Protein 2B0R (pdb70)

Solvent-accessible surface area: 15173 Å² total; per-residue (Å²): 138,144,17,121,62,123,50,78,96,50,67,57,96,118,103,47,28,12,44,0,30,4,7,64,94,39,110,102,65,40,60,8,66,100,23,50,95,173,19,106,0,18,1,44,14,0,12,79,6,119,2,32,6,86,66,63,0,42,20,4,65,0,58,31,0,11,16,1,60,3,51,4,46,0,1,78,50,27,0,74,0,29,56,0,29,58,1,84,0,55,2,88,8,74,1,53,36,0,29,1,35,98,0,58,88,0,23,0,34,1,13,103,119,4,15,92,3,51,0,54,6,14,56,10,32,71,2,27,0,8,8,44,34,187,127,188,64,70,88,92,109,35,76,4,26,78,58,12,16,1,86,42,64,103,115,94,43,57,33,61,26,136,64,78,135,136,17,127,58,93,45,81,88,82,64,77,90,66,99,76,36,23,39,0,13,3,12,68,94,46,108,112,58,21,63,7,67,115,16,54,103,160,15,110,1,16,0,67,5,0,12,71,3,114,0,34,4,81,82,68,1,42,21,2,61,0,45,31,0,10,13,0,69,2,68,1,42,1,1,90,49,28,0,73,0,27,54,0,36,53,1,71,0,68,4,95,16,68,2,56,37,0,21,0,41,84,0,41,106,0,28,0,42,1,13,92,77,5,29,66,2,54,0,59,6,19,38,5,17,107,4,26,0,8,15,102,155,146,105,42,76,3,29,70,74,10,28,1,90,20,30,120,108,137,25,73,26,78,22,138,64,81

Structure (mmCIF, N/CA/C/O backbone):
data_2B0R
#
_entry.id   2B0R
#
_cell.length_a   67.258
_cell.length_b   58.863
_cell.length_c   65.810
_cell.angle_alpha   90.00
_cell.angle_beta   115.47
_cell.angle_gamma   90.00
#
_symmetry.space_group_name_H-M   'P 1 21 1'
#
loop_
_entity.id
_entity.type
_entity.pdbx_description
1 polymer 'possible adenyl cyclase-associated protein'
2 non-polymer 'UNKNOWN ATOM OR ION'
#
loop_
_atom_site.group_PDB
_atom_site.id
_atom_site.type_symbol
_atom_site.label_atom_id
_atom_site.label_alt_id
_atom_site.label_comp_id
_atom_site.label_asym_id
_atom_site.label_entity_id
_atom_site.label_seq_id
_atom_site.pdbx_PDB_ins_code
_atom_site.Cartn_x
_atom_site.Cartn_y
_atom_site.Cartn_z
_atom_site.occupancy
_atom_site.B_iso_or_equiv
_atom_site.auth_seq_id
_atom_site.auth_comp_id
_atom_site.auth_asym_id
_atom_site.auth_atom_id
_atom_site.pdbx_PDB_model_num
ATOM 1 N N . ARG A 1 35 ? 2.725 60.180 58.074 1.00 64.14 35 ARG A N 1
ATOM 2 C CA . ARG A 1 35 ? 3.633 59.028 58.448 1.00 69.08 35 ARG A CA 1
ATOM 3 C C . ARG A 1 35 ? 3.580 57.857 57.451 1.00 69.80 35 ARG A C 1
ATOM 4 O O . ARG A 1 35 ? 2.511 57.320 57.175 1.00 69.51 35 ARG A O 1
ATOM 12 N N . GLN A 1 36 ? 4.750 57.453 56.953 1.00 71.44 36 GLN A N 1
ATOM 13 C CA . GLN A 1 36 ? 4.859 56.499 55.823 1.00 72.78 36 GLN A CA 1
ATOM 14 C C . GLN A 1 36 ? 5.133 55.048 56.258 1.00 72.39 36 GLN A C 1
ATOM 15 O O . GLN A 1 36 ? 6.111 54.752 56.956 1.00 70.95 36 GLN A O 1
ATOM 21 N N . VAL A 1 37 ? 4.262 54.146 55.828 1.00 71.06 37 VAL A N 1
ATOM 22 C CA . VAL A 1 37 ? 4.306 52.782 56.318 1.00 70.92 37 VAL A CA 1
ATOM 23 C C . VAL A 1 37 ? 5.495 52.036 55.731 1.00 72.12 37 VAL A C 1
ATOM 24 O O . VAL A 1 37 ? 5.755 52.116 54.518 1.00 71.60 37 VAL A O 1
ATOM 28 N N . VAL A 1 38 ? 6.229 51.345 56.605 1.00 72.84 38 VAL A N 1
ATOM 29 C CA . VAL A 1 38 ? 7.313 50.454 56.183 1.00 74.00 38 VAL A CA 1
ATOM 30 C C . VAL A 1 38 ? 6.685 49.153 55.640 1.00 73.84 38 VAL A C 1
ATOM 31 O O . VAL A 1 38 ? 6.243 48.291 56.429 1.00 74.26 38 VAL A O 1
ATOM 35 N N . THR A 1 39 ? 6.647 49.016 54.306 1.00 71.80 39 THR A N 1
ATOM 36 C CA . THR A 1 39 ? 6.069 47.822 53.644 1.00 71.86 39 THR A CA 1
ATOM 37 C C . THR A 1 39 ? 6.923 46.592 53.848 1.00 73.00 39 THR A C 1
ATOM 38 O O . THR A 1 39 ? 7.988 46.661 54.492 1.00 75.72 39 THR A O 1
ATOM 42 N N . ASN A 1 40 ? 6.480 45.466 53.294 1.00 72.75 40 ASN A N 1
ATOM 43 C CA . ASN A 1 40 ? 7.127 44.172 53.579 1.00 74.34 40 ASN A CA 1
ATOM 44 C C . ASN A 1 40 ? 7.217 43.182 52.411 1.00 74.02 40 ASN A C 1
ATOM 45 O O . ASN A 1 40 ? 7.745 42.068 52.573 1.00 74.33 40 ASN A O 1
ATOM 50 N N . GLY A 1 41 ? 6.702 43.575 51.247 1.00 71.79 41 GLY A N 1
ATOM 51 C CA . GLY A 1 41 ? 6.751 42.712 50.075 1.00 70.77 41 GLY A CA 1
ATOM 52 C C . GLY A 1 41 ? 5.777 43.154 49.007 1.00 71.66 41 GLY A C 1
ATOM 53 O O . GLY A 1 41 ? 5.394 44.345 48.949 1.00 70.07 41 GLY A O 1
ATOM 54 N N . SER A 1 42 ? 5.385 42.205 48.148 1.00 72.59 42 SER A N 1
ATOM 55 C CA . SER A 1 42 ? 4.387 42.486 47.117 1.00 74.30 42 SER A CA 1
ATOM 56 C C . SER A 1 42 ? 3.015 42.726 47.771 1.00 74.22 42 SER A C 1
ATOM 57 O O . SER A 1 42 ? 2.653 42.038 48.757 1.00 71.62 42 SER A O 1
ATOM 59 N N . PRO A 1 43 ? 2.289 43.758 47.283 1.00 73.62 43 PRO A N 1
ATOM 60 C CA . PRO A 1 43 ? 0.830 43.768 47.359 1.00 73.07 43 PRO A CA 1
ATOM 61 C C . PRO A 1 43 ? 0.298 42.340 47.264 1.00 73.03 43 PRO A C 1
ATOM 62 O O . PRO A 1 43 ? 0.506 41.663 46.246 1.00 75.37 43 PRO A O 1
ATOM 66 N N . LYS A 1 44 ? -0.361 41.902 48.342 1.00 73.11 44 LYS A N 1
ATOM 67 C CA . LYS A 1 44 ? -0.693 40.497 48.602 1.00 69.35 44 LYS A CA 1
ATOM 68 C C . LYS A 1 44 ? -2.148 40.393 49.030 1.00 67.63 44 LYS A C 1
ATOM 69 O O . LYS A 1 44 ? -2.611 41.182 49.862 1.00 67.64 44 LYS A O 1
ATOM 73 N N . VAL A 1 45 ? -2.867 39.446 48.431 1.00 63.92 45 VAL A N 1
ATOM 74 C CA . VAL A 1 45 ? -4.143 38.972 48.933 1.00 60.69 45 VAL A CA 1
ATOM 75 C C . VAL A 1 45 ? -4.097 37.470 48.788 1.00 62.81 45 VAL A C 1
ATOM 76 O O . VAL A 1 45 ? -4.297 36.952 47.679 1.00 65.27 45 VAL A O 1
ATOM 80 N N . GLU A 1 46 ? -3.811 36.762 49.879 1.00 64.63 46 GLU A N 1
ATOM 81 C CA . GLU A 1 46 ? -3.736 35.289 49.829 1.00 67.62 46 GLU A CA 1
ATOM 82 C C . GLU A 1 46 ? -4.200 34.588 51.109 1.00 69.02 46 GLU A C 1
ATOM 83 O O . GLU A 1 46 ? -4.281 35.212 52.184 1.00 69.99 46 GLU A O 1
ATOM 86 N N . LEU A 1 47 ? -4.516 33.294 50.970 1.00 70.19 47 LEU A N 1
ATOM 87 C CA . LEU A 1 47 ? -5.121 32.478 52.044 1.00 71.03 47 LEU A CA 1
ATOM 88 C C . LEU A 1 47 ? -4.107 31.525 52.700 1.00 73.19 47 LEU A C 1
ATOM 89 O O . LEU A 1 47 ? -3.656 30.560 52.074 1.00 74.26 47 LEU A O 1
ATOM 94 N N . GLN A 1 48 ? -3.762 31.812 53.958 1.00 73.73 48 GLN A N 1
ATOM 95 C CA . GLN A 1 48 ? -2.816 31.014 54.730 1.00 75.12 48 GLN A CA 1
ATOM 96 C C . GLN A 1 48 ? -3.580 30.262 55.834 1.00 75.08 48 GLN A C 1
ATOM 97 O O . GLN A 1 48 ? -3.996 30.872 56.843 1.00 75.14 48 GLN A O 1
ATOM 103 N N . LYS A 1 49 ? -3.742 28.941 55.648 1.00 72.51 49 LYS A N 1
ATOM 104 C CA . LYS A 1 49 ? -4.530 28.089 56.555 1.00 69.89 49 LYS A CA 1
ATOM 105 C C . LYS A 1 49 ? -5.978 28.599 56.540 1.00 67.70 49 LYS A C 1
ATOM 106 O O . LYS A 1 49 ? -6.668 28.469 55.523 1.00 65.77 49 LYS A O 1
ATOM 108 N N . ASP A 1 50 ? -6.423 29.198 57.640 1.00 66.50 50 ASP A N 1
ATOM 109 C CA . ASP A 1 50 ? -7.798 29.706 57.724 1.00 66.43 50 ASP A CA 1
ATOM 110 C C . ASP A 1 50 ? -7.854 31.245 57.739 1.00 65.50 50 ASP A C 1
ATOM 111 O O . ASP A 1 50 ? -8.922 31.812 57.929 1.00 64.42 50 ASP A O 1
ATOM 113 N N . THR A 1 51 ? -6.699 31.897 57.520 1.00 63.04 51 THR A N 1
ATOM 114 C CA . THR A 1 51 ? -6.557 33.369 57.518 1.00 59.76 51 THR A CA 1
ATOM 115 C C . THR A 1 51 ? -6.279 33.966 56.108 1.00 58.67 51 THR A C 1
ATOM 116 O O . THR A 1 51 ? -5.473 33.432 55.331 1.00 59.06 51 THR A O 1
ATOM 120 N N . TYR A 1 52 ? -6.970 35.060 55.785 1.00 57.04 52 TYR A N 1
ATOM 121 C CA . TYR A 1 52 ? -6.687 35.847 54.585 1.00 57.21 52 TYR A CA 1
ATOM 122 C C . TYR A 1 52 ? -5.728 36.965 54.914 1.00 58.89 52 TYR A C 1
ATOM 123 O O . TYR A 1 52 ? -6.078 37.848 55.705 1.00 57.28 52 TYR A O 1
ATOM 132 N N . LEU A 1 53 ? -4.526 36.943 54.319 1.00 59.78 53 LEU A N 1
ATOM 133 C CA . LEU A 1 53 ? -3.570 38.018 54.558 1.00 58.09 53 LEU A CA 1
ATOM 134 C C . LEU A 1 53 ? -3.749 38.991 53.428 1.00 58.05 53 LEU A C 1
ATOM 135 O O . LEU A 1 53 ? -3.697 38.608 52.257 1.00 59.63 53 LEU A O 1
ATOM 140 N N . VAL A 1 54 ? -3.983 40.251 53.793 1.00 57.45 54 VAL A N 1
ATOM 141 C CA . VAL A 1 54 ? -4.195 41.359 52.868 1.00 55.70 54 VAL A CA 1
ATOM 142 C C . VAL A 1 54 ? -3.108 42.394 53.209 1.00 55.80 54 VAL A C 1
ATOM 143 O O . VAL A 1 54 ? -3.190 43.069 54.229 1.00 56.56 54 VAL A O 1
ATOM 147 N N . GLU A 1 55 ? -2.069 42.488 52.386 1.00 58.10 55 GLU A N 1
ATOM 148 C CA . GLU A 1 55 ? -0.850 43.204 52.815 1.00 60.92 55 GLU A CA 1
ATOM 149 C C . GLU A 1 55 ? -0.244 44.130 51.796 1.00 60.79 55 GLU A C 1
ATOM 150 O O . GLU A 1 55 ? -0.358 43.897 50.591 1.00 59.53 55 GLU A O 1
ATOM 156 N N . ASN A 1 56 ? 0.451 45.157 52.307 1.00 62.10 56 ASN A N 1
ATOM 157 C CA . ASN A 1 56 ? 1.336 46.027 51.505 1.00 60.30 56 ASN A CA 1
ATOM 158 C C . ASN A 1 56 ? 0.625 46.698 50.380 1.00 61.86 56 ASN A C 1
ATOM 159 O O . ASN A 1 56 ? 1.102 46.688 49.243 1.00 61.89 56 ASN A O 1
ATOM 164 N N . HIS A 1 57 ? -0.538 47.261 50.664 1.00 64.53 57 HIS A N 1
ATOM 165 C CA . HIS A 1 57 ? -1.251 47.995 49.621 1.00 66.34 57 HIS A CA 1
ATOM 166 C C . HIS A 1 57 ? -1.094 49.474 49.858 1.00 67.77 57 HIS A C 1
ATOM 167 O O . HIS A 1 57 ? -1.655 50.037 50.809 1.00 66.15 57 HIS A O 1
ATOM 174 N N . VAL A 1 58 ? -0.277 50.083 48.999 1.00 71.34 58 VAL A N 1
ATOM 175 C CA . VAL A 1 58 ? 0.129 51.481 49.132 1.00 72.27 58 VAL A CA 1
ATOM 176 C C . VAL A 1 58 ? -0.386 52.322 47.964 1.00 72.06 58 VAL A C 1
ATOM 177 O O . VAL A 1 58 ? -0.163 52.002 46.805 1.00 71.98 58 VAL A O 1
ATOM 181 N N . ASN A 1 59 ? -1.102 53.384 48.314 1.00 74.16 59 ASN A N 1
ATOM 182 C CA . ASN A 1 59 ? -1.698 54.328 47.366 1.00 77.51 59 ASN A CA 1
ATOM 183 C C . ASN A 1 59 ? -2.467 53.694 46.209 1.00 79.08 59 ASN A C 1
ATOM 184 O O . ASN A 1 59 ? -2.405 54.176 45.074 1.00 80.84 59 ASN A O 1
ATOM 189 N N . CYS A 1 60 ? -3.201 52.626 46.498 1.00 79.34 60 CYS A N 1
ATOM 190 C CA . CYS A 1 60 ? -4.013 51.977 45.478 1.00 81.01 60 CYS A CA 1
ATOM 191 C C . CYS A 1 60 ? -5.112 52.897 44.986 1.00 81.89 60 CYS A C 1
ATOM 192 O O . CYS A 1 60 ? -5.842 53.493 45.778 1.00 81.95 60 CYS A O 1
ATOM 195 N N . ALA A 1 61 ? -5.213 53.007 43.666 1.00 84.33 61 ALA A N 1
ATOM 196 C CA . ALA A 1 61 ? -6.274 53.780 43.016 1.00 85.82 61 ALA A CA 1
ATOM 197 C C . ALA A 1 61 ? -7.631 53.113 43.255 1.00 84.55 61 ALA A C 1
ATOM 198 O O . ALA A 1 61 ? -8.647 53.786 43.465 1.00 84.26 61 ALA A O 1
ATOM 200 N N . ASP A 1 62 ? -7.617 51.780 43.233 1.00 83.36 62 ASP A N 1
ATOM 201 C CA . ASP A 1 62 ? -8.824 50.967 43.365 1.00 80.50 62 ASP A CA 1
ATOM 202 C C . ASP A 1 62 ? -8.976 50.308 44.756 1.00 74.68 62 ASP A C 1
ATOM 203 O O . ASP A 1 62 ? -7.979 49.944 45.404 1.00 70.72 62 ASP A O 1
ATOM 208 N N . PRO A 1 63 ? -10.224 50.168 45.219 1.00 69.84 63 PRO A N 1
ATOM 209 C CA . PRO A 1 63 ? -10.487 49.365 46.402 1.00 66.92 63 PRO A CA 1
ATOM 210 C C . PRO A 1 63 ? -10.007 47.939 46.210 1.00 63.83 63 PRO A C 1
ATOM 211 O O . PRO A 1 63 ? -10.170 47.372 45.116 1.00 62.97 63 PRO A O 1
ATOM 215 N N . ILE A 1 64 ? -9.392 47.372 47.246 1.00 60.22 64 ILE A N 1
ATOM 216 C CA . ILE A 1 64 ? -9.123 45.935 47.256 1.00 58.21 64 ILE A CA 1
ATOM 217 C C . ILE A 1 64 ? -10.284 45.227 47.910 1.00 59.05 64 ILE A C 1
ATOM 218 O O . ILE A 1 64 ? -10.603 45.511 49.077 1.00 59.76 64 ILE A O 1
ATOM 223 N N . THR A 1 65 ? -10.909 44.315 47.162 1.00 56.23 65 THR A N 1
ATOM 224 C CA . THR A 1 65 ? -12.065 43.577 47.648 1.00 56.98 65 THR A CA 1
ATOM 225 C C . THR A 1 65 ? -11.764 42.110 47.881 1.00 58.32 65 THR A C 1
ATOM 226 O O . THR A 1 65 ? -11.257 41.415 47.009 1.00 58.05 65 THR A O 1
ATOM 230 N N . LEU A 1 66 ? -12.096 41.648 49.080 1.00 60.59 66 LEU A N 1
ATOM 231 C CA . LEU A 1 66 ? -12.112 40.237 49.368 1.00 60.12 66 LEU A CA 1
ATOM 232 C C . LEU A 1 66 ? -13.568 39.771 49.339 1.00 61.82 66 LEU A C 1
ATOM 233 O O . LEU A 1 66 ? -14.368 40.130 50.206 1.00 63.67 66 LEU A O 1
ATOM 238 N 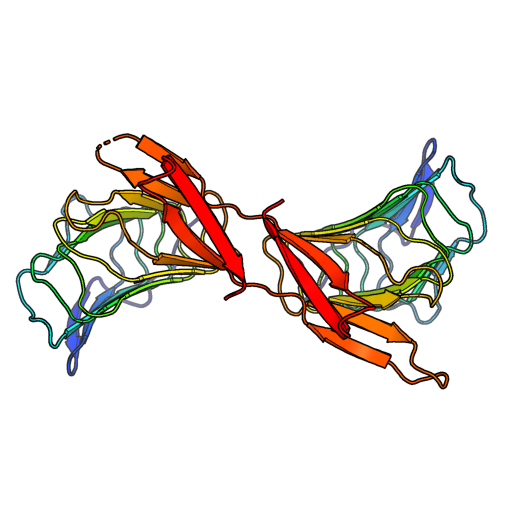N . SER A 1 67 ? -13.916 38.986 48.329 1.00 62.29 67 SER A N 1
ATOM 239 C CA . SER A 1 67 ? -15.311 38.623 48.116 1.00 63.05 67 SER A CA 1
ATOM 240 C C . SER A 1 67 ? -15.643 37.182 48.516 1.00 61.05 67 SER A C 1
ATOM 241 O O . SER A 1 67 ? -16.783 36.754 48.430 1.00 62.15 67 SER A O 1
ATOM 244 N N . GLU A 1 68 ? -14.644 36.455 48.968 1.00 60.96 68 GLU A N 1
ATOM 245 C CA . GLU A 1 68 ? -14.846 35.101 49.434 1.00 62.54 68 GLU A CA 1
ATOM 246 C C . GLU A 1 68 ? -14.587 35.019 50.946 1.00 63.02 68 GLU A C 1
ATOM 247 O O . GLU A 1 68 ? -14.091 35.972 51.558 1.00 63.81 68 GLU A O 1
ATOM 253 N N . GLY A 1 69 ? -14.931 33.885 51.543 1.00 62.99 69 GLY A N 1
ATOM 254 C CA . GLY A 1 69 ? -14.708 33.668 52.964 1.00 61.76 69 GLY A CA 1
ATOM 255 C C . GLY A 1 69 ? -15.994 33.347 53.694 1.00 63.43 69 GLY A C 1
ATOM 256 O O . GLY A 1 69 ? -17.103 33.592 53.196 1.00 63.86 69 GLY A O 1
ATOM 257 N N . SER A 1 70 ? -15.842 32.788 54.888 1.00 64.20 70 SER A N 1
ATOM 258 C CA . SER A 1 70 ? -16.978 32.414 55.737 1.00 62.55 70 SER A CA 1
ATOM 259 C C . SER A 1 70 ? -16.623 32.723 57.194 1.00 62.83 70 SER A C 1
ATOM 260 O O . SER A 1 70 ? -15.529 33.246 57.472 1.00 64.03 70 SER A O 1
ATOM 263 N N . ILE A 1 71 ? -17.519 32.363 58.117 1.00 60.28 71 ILE A N 1
ATOM 264 C CA . ILE A 1 71 ? -17.308 32.614 59.549 1.00 57.78 71 ILE A CA 1
ATOM 265 C C . ILE A 1 71 ? -16.145 31.829 60.169 1.00 59.37 71 ILE A C 1
ATOM 266 O O . ILE A 1 71 ? -15.720 32.117 61.297 1.00 59.76 71 ILE A O 1
ATOM 271 N N . LYS A 1 72 ? -15.622 30.856 59.425 1.00 60.68 72 LYS A N 1
ATOM 272 C CA . LYS A 1 72 ? -14.466 30.060 59.868 1.00 64.21 72 LYS A CA 1
ATOM 273 C C . LYS A 1 72 ? -13.150 30.797 59.664 1.00 62.70 72 LYS A C 1
ATOM 274 O O . LYS A 1 72 ? -12.117 30.377 60.178 1.00 64.65 72 LYS A O 1
ATOM 280 N N . ASN A 1 73 ? -13.190 31.882 58.899 1.00 60.60 73 ASN A N 1
ATOM 281 C CA . ASN A 1 73 ? -11.990 32.573 58.478 1.00 57.92 73 ASN A CA 1
ATOM 282 C C . ASN A 1 73 ? -11.677 33.827 59.266 1.00 56.22 73 ASN A C 1
ATOM 283 O O . ASN A 1 73 ? -12.568 34.482 59.827 1.00 56.82 73 ASN A O 1
ATOM 288 N N . LYS A 1 74 ? -10.398 34.159 59.273 1.00 53.61 74 LYS A N 1
ATOM 289 C CA . LYS A 1 74 ? -9.896 35.391 59.828 1.00 55.02 74 LYS A CA 1
ATOM 290 C C . LYS A 1 74 ? -9.390 36.236 58.666 1.00 54.26 74 LYS A C 1
ATOM 291 O O . LYS A 1 74 ? -9.152 35.720 57.578 1.00 54.26 74 LYS A O 1
ATOM 297 N N . VAL A 1 75 ? -9.242 37.534 58.873 1.00 53.49 75 VAL A N 1
ATOM 298 C CA . VAL A 1 75 ? -8.619 38.385 57.859 1.00 50.87 75 VAL A CA 1
ATOM 299 C C . VAL A 1 75 ? -7.584 39.201 58.608 1.00 50.53 75 VAL A C 1
ATOM 300 O O . VAL A 1 75 ? -7.886 39.736 59.663 1.00 51.60 75 VAL A O 1
ATOM 304 N N . SER A 1 76 ? -6.348 39.212 58.116 1.00 50.91 76 SER A N 1
ATOM 305 C CA . SER A 1 76 ? -5.276 40.063 58.668 1.00 50.79 76 SER A CA 1
ATOM 306 C C . SER A 1 76 ? -4.914 41.117 57.638 1.00 49.54 76 SER A C 1
ATOM 307 O O . SER A 1 76 ? -4.554 40.786 56.502 1.00 48.42 76 SER A O 1
ATOM 310 N N . VAL A 1 77 ? -5.022 42.386 58.013 1.00 46.36 77 VAL A N 1
ATOM 311 C CA . VAL A 1 77 ? -4.594 43.446 57.125 1.00 47.98 77 VAL A CA 1
ATOM 312 C C . VAL A 1 77 ? -3.399 44.176 57.717 1.00 51.63 77 VAL A C 1
ATOM 313 O O . VAL A 1 77 ? -3.515 44.771 58.814 1.00 51.42 77 VAL A O 1
ATOM 317 N N . ARG A 1 78 ? -2.262 44.134 56.994 1.00 53.52 78 ARG A N 1
ATOM 318 C CA . ARG A 1 78 ? -0.990 44.733 57.471 1.00 54.60 78 ARG A CA 1
ATOM 319 C C . ARG A 1 78 ? -0.350 45.665 56.458 1.00 57.09 78 ARG A C 1
ATOM 320 O O . ARG A 1 78 ? -0.492 45.483 55.226 1.00 58.58 78 ARG A O 1
ATOM 324 N N . CYS A 1 79 ? 0.350 46.672 56.987 1.00 59.00 79 CYS A N 1
ATOM 325 C CA . CYS A 1 79 ? 1.227 47.557 56.208 1.00 59.21 79 CYS A CA 1
ATOM 326 C C . CYS A 1 79 ? 0.596 48.224 55.016 1.00 58.02 79 CYS A C 1
ATOM 327 O O . CYS A 1 79 ? 1.091 48.131 53.914 1.00 62.46 79 CYS A O 1
ATOM 330 N N . SER A 1 80 ? -0.479 48.933 55.225 1.00 55.45 80 SER A N 1
ATOM 331 C CA . SER A 1 80 ? -1.108 49.529 54.105 1.00 53.05 80 SER A CA 1
ATOM 332 C C . SER A 1 80 ? -1.349 51.015 54.334 1.00 54.83 80 SER A C 1
ATOM 333 O O . SER A 1 80 ? -1.443 51.478 55.492 1.00 52.19 80 SER A O 1
ATOM 336 N N . GLN A 1 81 ? -1.454 51.753 53.218 1.00 55.97 81 GLN A N 1
ATOM 337 C CA . GLN A 1 81 ? -1.587 53.203 53.226 1.00 55.19 81 GLN A CA 1
ATOM 338 C C . GLN A 1 81 ? -2.465 53.677 52.092 1.00 57.36 81 GLN A C 1
ATOM 339 O O . GLN A 1 81 ? -2.478 53.089 51.045 1.00 60.03 81 GLN A O 1
ATOM 345 N N . ASN A 1 82 ? -3.204 54.749 52.325 1.00 60.50 82 ASN A N 1
ATOM 346 C CA . ASN A 1 82 ? -4.168 55.280 51.368 1.00 64.65 82 ASN A CA 1
ATOM 347 C C . ASN A 1 82 ? -4.819 54.264 50.436 1.00 65.46 82 ASN A C 1
ATOM 348 O O . ASN A 1 82 ? -4.619 54.314 49.224 1.00 70.06 82 ASN A O 1
ATOM 353 N N . SER A 1 83 ? -5.600 53.348 50.987 1.00 65.58 83 SER A N 1
ATOM 354 C CA . SER A 1 83 ? -6.382 52.425 50.153 1.00 64.84 83 SER A CA 1
ATOM 355 C C . SER A 1 83 ? -7.707 52.074 50.805 1.00 63.97 83 SER A C 1
ATOM 356 O O . SER A 1 83 ? -7.784 51.993 52.024 1.00 65.37 83 SER A O 1
ATOM 359 N N . ARG A 1 84 ? -8.747 51.889 49.983 1.00 64.84 84 ARG A N 1
ATOM 360 C CA . ARG A 1 84 ? -10.007 51.324 50.438 1.00 64.53 84 ARG A CA 1
ATOM 361 C C . ARG A 1 84 ? -9.829 49.796 50.432 1.00 61.85 84 ARG A C 1
ATOM 362 O O . ARG A 1 84 ? -9.363 49.222 49.439 1.00 63.87 84 ARG A O 1
ATOM 370 N N . ILE A 1 85 ? -10.122 49.157 51.562 1.00 57.79 85 ILE A N 1
ATOM 371 C CA . ILE A 1 85 ? -10.241 47.688 51.630 1.00 56.54 85 ILE A CA 1
ATOM 372 C C . ILE A 1 85 ? -11.689 47.289 51.973 1.00 55.87 85 ILE A C 1
ATOM 373 O O . ILE A 1 85 ? -12.359 47.960 52.772 1.00 55.28 85 ILE A O 1
ATOM 378 N N . ILE A 1 86 ? -12.163 46.219 51.342 1.00 53.83 86 ILE A N 1
ATOM 379 C CA . ILE A 1 86 ? -13.547 45.818 51.424 1.00 52.26 86 ILE A CA 1
ATOM 380 C C . ILE A 1 86 ? -13.598 44.347 51.644 1.00 53.01 86 ILE A C 1
ATOM 381 O O . ILE A 1 86 ? -13.088 43.569 50.828 1.00 54.27 86 ILE A O 1
ATOM 386 N N . VAL A 1 87 ? -14.234 43.958 52.741 1.00 50.62 87 VAL A N 1
ATOM 387 C CA . VAL A 1 87 ? -14.441 42.546 53.050 1.00 49.57 87 VAL A CA 1
ATOM 388 C C . VAL A 1 87 ? -15.926 42.233 52.873 1.00 54.18 87 VAL A C 1
ATOM 389 O O . VAL A 1 87 ? -16.781 42.820 53.528 1.00 60.69 87 VAL A O 1
ATOM 393 N N . GLU A 1 88 ? -16.246 41.347 51.945 1.00 58.30 88 GLU A N 1
ATOM 394 C CA . GLU A 1 88 ? -17.649 41.117 51.609 1.00 57.69 88 GLU A CA 1
ATOM 395 C C . GLU A 1 88 ? -18.341 40.188 52.589 1.00 57.06 88 GLU A C 1
ATOM 396 O O . GLU A 1 88 ? -19.469 40.441 52.998 1.00 55.49 88 GLU A O 1
ATOM 402 N N . GLN A 1 89 ? -17.667 39.112 52.966 1.00 56.15 89 GLN A N 1
ATOM 403 C CA . GLN A 1 89 ? -18.280 38.136 53.824 1.00 54.42 89 GLN A CA 1
ATOM 404 C C . GLN A 1 89 ? -18.116 38.489 55.289 1.00 55.24 89 GLN A C 1
ATOM 405 O O . GLN A 1 89 ? -17.144 39.152 55.698 1.00 54.78 89 GLN A O 1
ATOM 411 N N . LYS A 1 90 ? -19.095 38.053 56.075 1.00 56.49 90 LYS A N 1
ATOM 412 C CA . LYS A 1 90 ? -18.930 37.931 57.509 1.00 55.88 90 LYS A CA 1
ATOM 413 C C . LYS A 1 90 ? -17.886 36.851 57.755 1.00 53.01 90 LYS A C 1
ATOM 414 O O . LYS A 1 90 ? -17.948 35.747 57.195 1.00 52.80 90 LYS A O 1
ATOM 420 N N . VAL A 1 91 ? -16.904 37.209 58.564 1.00 49.45 91 VAL A N 1
ATOM 421 C CA . VAL A 1 91 ? -15.802 36.330 58.911 1.00 46.60 91 VAL A CA 1
ATOM 422 C C . VAL A 1 91 ? -15.757 36.188 60.421 1.00 47.20 91 VAL A C 1
ATOM 423 O O . VAL A 1 91 ? -16.525 36.846 61.152 1.00 44.29 91 VAL A O 1
ATOM 427 N N . ASN A 1 92 ? -14.838 35.363 60.905 1.00 49.04 92 ASN A N 1
ATOM 428 C CA . ASN A 1 92 ? -14.706 35.193 62.342 1.00 50.84 92 ASN A CA 1
ATOM 429 C C . ASN A 1 92 ? -14.366 36.480 63.074 1.00 49.98 92 ASN A C 1
ATOM 430 O O . ASN A 1 92 ? -15.031 36.864 64.052 1.00 52.33 92 ASN A O 1
ATOM 435 N N . SER A 1 93 ? -13.311 37.121 62.594 1.00 47.62 93 SER A N 1
ATOM 436 C CA . SER A 1 93 ? -12.725 38.271 63.232 1.00 47.19 93 SER A CA 1
ATOM 437 C C . SER A 1 93 ? -11.772 38.878 62.238 1.00 45.97 93 SER A C 1
ATOM 438 O O . SER A 1 93 ? -11.393 38.242 61.254 1.00 48.94 93 SER A O 1
ATOM 441 N N . ILE A 1 94 ? -11.358 40.094 62.496 1.00 44.20 94 ILE A N 1
ATOM 442 C CA . ILE A 1 94 ? -10.441 40.753 61.612 1.00 46.10 94 ILE A CA 1
ATOM 443 C C . ILE A 1 94 ? -9.355 41.410 62.459 1.00 47.51 94 ILE A C 1
ATOM 444 O O . ILE A 1 94 ? -9.653 42.027 63.484 1.00 50.89 94 ILE A O 1
ATOM 449 N N . PHE A 1 95 ? -8.115 41.296 62.012 1.00 45.98 95 PHE A N 1
ATOM 450 C CA . PHE A 1 95 ? -6.983 41.917 62.679 1.00 49.65 95 PHE A CA 1
ATOM 451 C C . PHE A 1 95 ? -6.361 42.961 61.717 1.00 50.27 95 PHE A C 1
ATOM 452 O O . PHE A 1 95 ? -6.019 42.619 60.582 1.00 49.21 95 PHE A O 1
ATOM 460 N N . ILE A 1 96 ? -6.246 44.223 62.157 1.00 48.35 96 ILE A N 1
ATOM 461 C CA . ILE A 1 96 ? -5.683 45.297 61.313 1.00 46.40 96 ILE A CA 1
ATOM 462 C C . ILE A 1 96 ? -4.498 45.937 62.002 1.00 49.21 96 ILE A C 1
ATOM 463 O O . ILE A 1 96 ? -4.628 46.513 63.081 1.00 48.99 96 ILE A O 1
ATOM 468 N N . GLU A 1 97 ? -3.323 45.820 61.390 1.00 54.35 97 GLU A N 1
ATOM 469 C CA . GLU A 1 97 ? -2.107 46.384 61.982 1.00 55.09 97 GLU A CA 1
ATOM 470 C C . GLU A 1 97 ? -1.300 47.268 61.043 1.00 56.57 97 GLU A C 1
ATOM 471 O O . GLU A 1 97 ? -1.144 46.964 59.835 1.00 54.95 97 GLU A O 1
ATOM 477 N N . ASN A 1 98 ? -0.794 48.367 61.614 1.00 57.43 98 ASN A N 1
ATOM 478 C CA . ASN A 1 98 ? 0.156 49.224 60.940 1.00 58.83 98 ASN A CA 1
ATOM 479 C C . ASN A 1 98 ? -0.416 49.729 59.615 1.00 57.95 98 ASN A C 1
ATOM 480 O O . ASN A 1 98 ? 0.149 49.502 58.547 1.00 61.19 98 ASN A O 1
ATOM 485 N N . CYS A 1 99 ? -1.557 50.386 59.678 1.00 53.52 99 CYS A N 1
ATOM 486 C CA . CYS A 1 99 ? -2.156 50.896 58.477 1.00 53.09 99 CYS A CA 1
ATOM 487 C C . CYS A 1 99 ? -2.382 52.384 58.642 1.00 54.87 99 CYS A C 1
ATOM 488 O O . CYS A 1 99 ? -2.630 52.857 59.767 1.00 57.59 99 CYS A O 1
ATOM 491 N N . VAL A 1 100 ? -2.261 53.140 57.548 1.00 53.29 100 VAL A N 1
ATOM 492 C CA . VAL A 1 100 ? -2.289 54.582 57.663 1.00 51.91 100 VAL A CA 1
ATOM 493 C C . VAL A 1 100 ? -3.141 55.233 56.598 1.00 49.98 100 VAL A C 1
ATOM 494 O O . VAL A 1 100 ? -2.970 54.993 55.422 1.00 49.64 100 VAL A O 1
ATOM 498 N N . GLY A 1 101 ? -4.068 56.072 57.031 1.00 50.14 101 GLY A N 1
ATOM 499 C CA . GLY A 1 101 ? -5.018 56.694 56.124 1.00 51.90 101 GLY A CA 1
ATOM 500 C C . GLY A 1 101 ? -5.659 55.644 55.255 1.00 55.86 101 GLY A C 1
ATOM 501 O O . GLY A 1 101 ? -5.612 55.741 54.023 1.00 58.12 101 GLY A O 1
ATOM 502 N N . CYS A 1 102 ? -6.208 54.603 55.885 1.00 56.23 102 CYS A N 1
ATOM 503 C CA . CYS A 1 102 ? -6.954 53.577 55.140 1.00 56.99 102 CYS A CA 1
ATOM 504 C C . CYS A 1 102 ? -8.428 53.671 55.438 1.00 56.03 102 CYS A C 1
ATOM 505 O O . CYS A 1 102 ? -8.813 54.290 56.439 1.00 58.36 102 CYS A O 1
ATOM 508 N N . ILE A 1 103 ? -9.245 53.100 54.546 1.00 53.81 103 ILE A N 1
ATOM 509 C CA . ILE A 1 103 ? -10.699 52.991 54.736 1.00 53.76 103 ILE A CA 1
ATOM 510 C C . ILE A 1 103 ? -11.061 51.546 54.593 1.00 54.26 103 ILE A C 1
ATOM 511 O O . ILE A 1 103 ? -10.595 50.872 53.657 1.00 55.24 103 ILE A O 1
ATOM 516 N N . PHE A 1 104 ? -11.867 51.051 55.528 1.00 51.39 104 PHE A N 1
ATOM 517 C CA . PHE A 1 104 ? -12.281 49.662 55.498 1.00 50.61 104 PHE A CA 1
ATOM 518 C C . PHE A 1 104 ? -13.786 49.603 55.442 1.00 53.96 104 PHE A C 1
ATOM 519 O O . PHE A 1 104 ? -14.456 50.276 56.229 1.00 59.11 104 PHE A O 1
ATOM 527 N N . LEU A 1 105 ? -14.329 48.812 54.521 1.00 51.60 105 LEU A N 1
ATOM 528 C CA . LEU A 1 105 ? -15.737 48.488 54.570 1.00 50.76 105 LEU A CA 1
ATOM 529 C C . LEU A 1 105 ? -15.819 47.032 54.847 1.00 48.24 105 LEU A C 1
ATOM 530 O O . LEU A 1 105 ? -15.168 46.241 54.186 1.00 50.06 105 LEU A O 1
ATOM 535 N N . VAL A 1 106 ? -16.600 46.667 55.856 1.00 46.82 106 VAL A N 1
ATOM 536 C CA . VAL A 1 106 ? -16.738 45.262 56.247 1.00 43.47 106 VAL A CA 1
ATOM 537 C C . VAL A 1 106 ? -18.192 44.879 56.425 1.00 46.18 106 VAL A C 1
ATOM 538 O O . VAL A 1 106 ? -19.068 45.727 56.674 1.00 48.21 106 VAL A O 1
ATOM 542 N N . ASN A 1 107 ? -18.457 43.597 56.268 1.00 48.32 107 ASN A N 1
ATOM 543 C CA . ASN A 1 107 ? -19.770 43.057 56.550 1.00 47.56 107 ASN A CA 1
ATOM 544 C C . ASN A 1 107 ? -19.998 43.015 58.086 1.00 47.56 107 ASN A C 1
ATOM 545 O O . ASN A 1 107 ? -20.605 43.930 58.680 1.00 50.11 107 ASN A O 1
ATOM 550 N N . GLY A 1 108 ? -19.511 41.957 58.712 1.00 44.13 108 GLY A N 1
ATOM 551 C CA . GLY A 1 108 ? -19.437 41.912 60.146 1.00 43.41 108 GLY A CA 1
ATOM 552 C C . GLY A 1 108 ? -18.492 40.835 60.605 1.00 42.84 108 GLY A C 1
ATOM 553 O O . GLY A 1 108 ? -17.836 40.185 59.793 1.00 41.50 108 GLY A O 1
ATOM 554 N N . VAL A 1 109 ? -18.428 40.636 61.920 1.00 42.69 109 VAL A N 1
ATOM 555 C CA . VAL A 1 109 ? -17.615 39.544 62.497 1.00 40.18 109 VAL A CA 1
ATOM 556 C C . VAL A 1 109 ? -18.345 38.744 63.587 1.00 40.31 109 VAL A C 1
ATOM 557 O O . VAL A 1 109 ? -19.242 39.229 64.241 1.00 42.85 109 VAL A O 1
ATOM 561 N N . ILE A 1 110 ? -17.960 37.496 63.755 1.00 44.33 110 ILE A N 1
ATOM 562 C CA . ILE A 1 110 ? -18.453 36.683 64.833 1.00 44.35 110 ILE A CA 1
ATOM 563 C C . ILE A 1 110 ? -17.983 37.286 66.161 1.00 47.70 110 ILE A C 1
ATOM 564 O O . ILE A 1 110 ? -18.770 37.469 67.102 1.00 47.90 110 ILE A O 1
ATOM 569 N N . SER A 1 111 ? -16.711 37.631 66.249 1.00 48.51 111 SER A N 1
ATOM 570 C CA . SER A 1 111 ? -16.238 38.133 67.536 1.00 50.17 111 SER A CA 1
ATOM 571 C C . SER A 1 111 ? -15.761 39.567 67.451 1.00 49.62 111 SER A C 1
ATOM 572 O O . SER A 1 111 ? -16.511 40.496 67.803 1.00 51.76 111 SER A O 1
ATOM 575 N N . SER A 1 112 ? -14.548 39.788 66.960 1.00 47.56 112 SER A N 1
ATOM 576 C CA . SER A 1 112 ? -14.014 41.123 67.087 1.00 47.94 112 SER A CA 1
ATOM 577 C C . SER A 1 112 ? -13.192 41.654 65.904 1.00 45.81 112 SER A C 1
ATOM 578 O O . SER A 1 112 ? -12.722 40.894 65.065 1.00 47.81 112 SER A O 1
ATOM 581 N N . ILE A 1 113 ? -13.031 42.974 65.855 1.00 42.68 113 ILE A N 1
ATOM 582 C CA . ILE A 1 113 ? -12.021 43.565 64.994 1.00 42.50 113 ILE A CA 1
ATOM 583 C C . ILE A 1 113 ? -10.988 44.210 65.872 1.00 42.86 113 ILE A C 1
ATOM 584 O O . ILE A 1 113 ? -11.303 44.968 66.796 1.00 47.52 113 ILE A O 1
ATOM 589 N N . GLU A 1 114 ? -9.753 43.907 65.576 1.00 42.13 114 GLU A N 1
ATOM 590 C CA . GLU A 1 114 ? -8.658 44.329 66.372 1.00 47.27 114 GLU A CA 1
ATOM 591 C C . GLU A 1 114 ? -7.853 45.323 65.561 1.00 46.95 114 GLU A C 1
ATOM 592 O O . GLU A 1 114 ? -7.381 45.013 64.432 1.00 44.51 114 GLU A O 1
ATOM 598 N N . ILE A 1 115 ? -7.699 46.521 66.114 1.00 43.76 115 ILE A N 1
ATOM 599 C CA . ILE A 1 115 ? -6.921 47.560 65.436 1.00 44.11 115 ILE A CA 1
ATOM 600 C C . ILE A 1 115 ? -5.683 47.899 66.278 1.00 43.10 115 ILE A C 1
ATOM 601 O O . ILE A 1 115 ? -5.793 48.287 67.430 1.00 44.54 115 ILE A O 1
ATOM 606 N N . VAL A 1 116 ? -4.513 47.694 65.710 1.00 43.94 116 VAL A N 1
ATOM 607 C CA . VAL A 1 116 ? -3.260 47.921 66.444 1.00 47.74 116 VAL A CA 1
ATOM 608 C C . VAL A 1 116 ? -2.268 48.775 65.662 1.00 47.37 116 VAL A C 1
ATOM 609 O O . VAL A 1 116 ? -1.962 48.489 64.483 1.00 48.20 116 VAL A O 1
ATOM 613 N N . ASN A 1 117 ? -1.737 49.797 66.328 1.00 49.74 117 ASN A N 1
ATOM 614 C CA . ASN A 1 117 ? -0.710 50.658 65.729 1.00 52.41 117 ASN A CA 1
ATOM 615 C C . ASN A 1 117 ? -1.180 51.211 64.382 1.00 53.35 117 ASN A C 1
ATOM 616 O O . ASN A 1 117 ? -0.484 51.056 63.354 1.00 55.30 117 ASN A O 1
ATOM 621 N N . CYS A 1 118 ? -2.365 51.826 64.367 1.00 47.75 118 CYS A N 1
ATOM 622 C CA . CYS A 1 118 ? -2.852 52.397 63.138 1.00 49.72 118 CYS A CA 1
ATOM 623 C C . CYS A 1 118 ? -3.081 53.889 63.265 1.00 50.56 118 CYS A C 1
ATOM 624 O O . CYS A 1 118 ? -3.350 54.386 64.354 1.00 51.09 118 CYS A O 1
ATOM 627 N N . ASP A 1 119 ? -3.002 54.596 62.143 1.00 50.37 119 ASP A N 1
ATOM 628 C CA . ASP A 1 119 ? -3.270 56.019 62.138 1.00 54.44 119 ASP A CA 1
ATOM 629 C C . ASP A 1 119 ? -4.176 56.367 60.980 1.00 54.76 119 ASP A C 1
ATOM 630 O O . ASP A 1 119 ? -4.063 55.786 59.900 1.00 54.73 119 ASP A O 1
ATOM 635 N N . ASP A 1 120 ? -5.093 57.298 61.236 1.00 54.65 120 ASP A N 1
ATOM 636 C CA . ASP A 1 120 ? -5.986 57.825 60.232 1.00 56.39 120 ASP A CA 1
ATOM 637 C C . ASP A 1 120 ? -6.791 56.686 59.574 1.00 53.05 120 ASP A C 1
ATOM 638 O O . ASP A 1 120 ? -6.642 56.388 58.394 1.00 54.31 120 ASP A O 1
ATOM 643 N N . ILE A 1 121 ? -7.661 56.070 60.354 1.00 50.93 121 ILE A N 1
ATOM 644 C CA . ILE A 1 121 ? -8.376 54.866 59.903 1.00 51.36 121 ILE A CA 1
ATOM 645 C C . ILE A 1 121 ? -9.879 55.08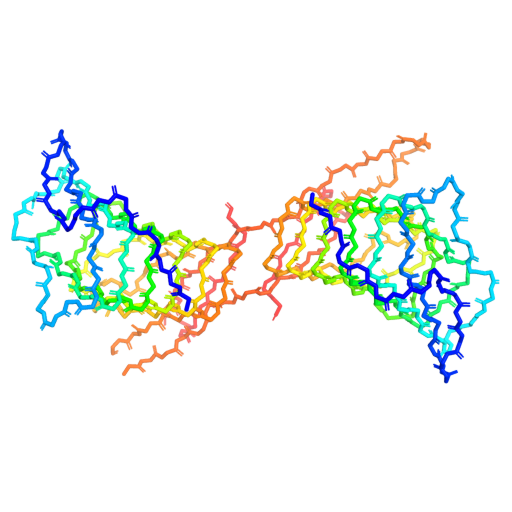4 59.932 1.00 50.94 121 ILE A C 1
ATOM 646 O O . ILE A 1 121 ? -10.408 55.661 60.884 1.00 53.70 121 ILE A O 1
ATOM 651 N N . LYS A 1 122 ? -10.561 54.646 58.887 1.00 47.73 122 LYS A N 1
ATOM 652 C CA . LYS A 1 122 ? -12.010 54.747 58.854 1.00 49.72 122 LYS A CA 1
ATOM 653 C C . LYS A 1 122 ? -12.545 53.375 58.647 1.00 49.14 122 LYS A C 1
ATOM 654 O O . LYS A 1 122 ? -12.190 52.726 57.658 1.00 51.40 122 LYS A O 1
ATOM 660 N N . LEU A 1 123 ? -13.367 52.903 59.581 1.00 43.89 123 LEU A N 1
ATOM 661 C CA . LEU A 1 123 ? -13.939 51.604 59.432 1.00 45.58 123 LEU A CA 1
ATOM 662 C C . LEU A 1 123 ? -15.462 51.696 59.428 1.00 47.83 123 LEU A C 1
ATOM 663 O O . LEU A 1 123 ? -16.051 52.333 60.315 1.00 49.99 123 LEU A O 1
ATOM 668 N N . GLN A 1 124 ? -16.085 51.058 58.437 1.00 45.17 124 GLN A N 1
ATOM 669 C CA . GLN A 1 124 ? -17.524 50.985 58.354 1.00 48.33 124 GLN A CA 1
ATOM 670 C C . GLN A 1 124 ? -17.987 49.555 58.202 1.00 48.85 124 GLN A C 1
ATOM 671 O O . GLN A 1 124 ? -17.374 48.774 57.491 1.00 50.04 124 GLN A O 1
ATOM 677 N N . MET A 1 125 ? -19.084 49.232 58.871 1.00 50.14 125 MET A N 1
ATOM 678 C CA . MET A 1 125 ? -19.673 47.914 58.820 1.00 54.99 125 MET A CA 1
ATOM 679 C C . MET A 1 125 ? -21.074 48.016 58.234 1.00 54.48 125 MET A C 1
ATOM 680 O O . MET A 1 125 ? -21.754 49.009 58.435 1.00 54.36 125 MET A O 1
ATOM 685 N N . THR A 1 126 ? -21.517 46.985 57.526 1.00 55.59 126 THR A N 1
ATOM 686 C CA . THR A 1 126 ? -22.925 46.948 57.094 1.00 55.79 126 THR A CA 1
ATOM 687 C C . THR A 1 126 ? -23.726 46.007 57.953 1.00 57.23 126 THR A C 1
ATOM 688 O O . THR A 1 126 ? -24.961 46.059 57.934 1.00 56.40 126 THR A O 1
ATOM 692 N N . GLY A 1 127 ? -23.028 45.125 58.678 1.00 57.65 127 GLY A N 1
ATOM 693 C CA . GLY A 1 127 ? -23.684 44.110 59.513 1.00 58.75 127 GLY A CA 1
ATOM 694 C C . GLY A 1 127 ? -23.368 44.215 61.001 1.00 60.31 127 GLY A C 1
ATOM 695 O O . GLY A 1 127 ? -23.347 45.315 61.569 1.00 59.23 127 GLY A O 1
ATOM 696 N N . ILE A 1 128 ? -23.132 43.067 61.630 1.00 58.91 128 ILE A N 1
ATOM 697 C CA . ILE A 1 128 ? -22.832 43.034 63.048 1.00 61.12 128 ILE A CA 1
ATOM 698 C C . ILE A 1 128 ? -21.320 42.953 63.344 1.00 55.58 128 ILE A C 1
ATOM 699 O O . ILE A 1 128 ? -20.593 42.110 62.794 1.00 52.50 128 ILE A O 1
ATOM 704 N N . VAL A 1 129 ? -20.865 43.839 64.225 1.00 52.19 129 VAL A N 1
ATOM 705 C CA . VAL A 1 129 ? -19.530 43.728 64.825 1.00 49.71 129 VAL A CA 1
ATOM 706 C C . VAL A 1 129 ? -19.691 43.817 66.337 1.00 47.13 129 VAL A C 1
ATOM 707 O O . VAL A 1 129 ? -19.934 44.884 66.860 1.00 48.92 129 VAL A O 1
ATOM 711 N N . PRO A 1 130 ? -19.639 42.670 67.036 1.00 46.48 130 PRO A N 1
ATOM 712 C CA . PRO A 1 130 ? -19.875 42.689 68.506 1.00 46.01 130 PRO A CA 1
ATOM 713 C C . PRO A 1 130 ? -18.875 43.571 69.295 1.00 48.18 130 PRO A C 1
ATOM 714 O O . PRO A 1 130 ? -19.298 44.392 70.143 1.00 48.72 130 PRO A O 1
ATOM 718 N N . THR A 1 131 ? -17.589 43.448 68.945 1.00 45.03 131 THR A N 1
ATOM 719 C CA . THR A 1 131 ? -16.476 43.993 69.707 1.00 41.11 131 THR A CA 1
ATOM 720 C C . THR A 1 131 ? -15.456 44.621 68.775 1.00 39.62 131 THR A C 1
ATOM 721 O O . THR A 1 131 ? -15.065 44.008 67.760 1.00 40.93 131 THR A O 1
ATOM 725 N N . ILE A 1 132 ? -14.986 45.809 69.121 1.00 37.55 132 ILE A N 1
ATOM 726 C CA . ILE A 1 132 ? -13.800 46.383 68.469 1.00 39.55 132 ILE A CA 1
ATOM 727 C C . ILE A 1 132 ? -12.748 46.792 69.498 1.00 41.83 132 ILE A C 1
ATOM 728 O O . ILE A 1 132 ? -13.059 47.346 70.559 1.00 37.70 132 ILE A O 1
ATOM 733 N N . SER A 1 133 ? -11.492 46.557 69.157 1.00 44.94 133 SER A N 1
ATOM 734 C CA . SER A 1 133 ? -10.426 46.921 70.054 1.00 45.50 133 SER A CA 1
ATOM 735 C C . SER A 1 133 ? -9.407 47.813 69.366 1.00 45.00 133 SER A C 1
ATOM 736 O O . SER A 1 133 ? -8.916 47.504 68.265 1.00 46.68 133 SER A O 1
ATOM 739 N N . LEU A 1 134 ? -9.120 48.938 70.013 1.00 45.40 134 LEU A N 1
ATOM 740 C CA . LEU A 1 134 ? -8.172 49.922 69.492 1.00 48.65 134 LEU A CA 1
ATOM 741 C C . LEU A 1 134 ? -7.027 50.094 70.446 1.00 48.08 134 LEU A C 1
ATOM 742 O O . LEU A 1 134 ? -7.223 50.449 71.607 1.00 51.78 134 LEU A O 1
ATOM 747 N N . ASP A 1 135 ? -5.828 49.880 69.948 1.00 44.97 135 ASP A N 1
ATOM 748 C CA . ASP A 1 135 ? -4.650 49.936 70.770 1.00 46.02 135 ASP A CA 1
ATOM 749 C C . ASP A 1 135 ? -3.516 50.676 70.039 1.00 46.59 135 ASP A C 1
ATOM 750 O O . ASP A 1 135 ? -3.195 50.347 68.885 1.00 48.42 135 ASP A O 1
ATOM 755 N N . LYS A 1 136 ? -2.932 51.687 70.694 1.00 47.25 136 LYS A N 1
ATOM 756 C CA . LYS A 1 136 ? -1.875 52.534 70.076 1.00 49.85 136 LYS A CA 1
ATOM 757 C C . LYS A 1 136 ? -2.262 53.038 68.685 1.00 50.57 136 LYS A C 1
ATOM 758 O O . LYS A 1 136 ? -1.532 52.834 67.714 1.00 52.60 136 LYS A O 1
ATOM 764 N N . SER A 1 137 ? -3.403 53.692 68.585 1.00 49.70 137 SER A N 1
ATOM 765 C CA . SER A 1 137 ? -3.865 54.114 67.295 1.00 52.11 137 SER A CA 1
ATOM 766 C C . SER A 1 137 ? -4.425 55.525 67.371 1.00 52.62 137 SER A C 1
ATOM 767 O O . SER A 1 137 ? -4.864 55.954 68.441 1.00 51.34 137 SER A O 1
ATOM 770 N N . ASN A 1 138 ? -4.431 56.251 66.242 1.00 53.96 138 ASN A N 1
ATOM 771 C CA . ASN A 1 138 ? -4.905 57.663 66.255 1.00 56.41 138 ASN A CA 1
ATOM 772 C C . ASN A 1 138 ? -5.787 58.079 65.077 1.00 54.97 138 ASN A C 1
ATOM 773 O O . ASN A 1 138 ? -5.558 57.658 63.936 1.00 54.19 138 ASN A O 1
ATOM 778 N N . LYS A 1 139 ? -6.785 58.918 65.364 1.00 53.68 139 LYS A N 1
ATOM 779 C CA . LYS A 1 139 ? -7.772 59.345 64.358 1.00 56.11 139 LYS A CA 1
ATOM 780 C C . LYS A 1 139 ? -8.420 58.087 63.725 1.00 52.79 139 LYS A C 1
ATOM 781 O O . LYS A 1 139 ? -8.158 57.730 62.573 1.00 54.19 139 LYS A O 1
ATOM 785 N N . VAL A 1 140 ? -9.220 57.393 64.523 1.00 49.38 140 VAL A N 1
ATOM 786 C CA . VAL A 1 140 ? -9.953 56.250 64.040 1.00 47.28 140 VAL A CA 1
ATOM 787 C C . VAL A 1 140 ? -11.414 56.576 64.145 1.00 47.09 140 VAL A C 1
ATOM 788 O O . VAL A 1 140 ? -11.900 56.958 65.208 1.00 44.61 140 VAL A O 1
ATOM 792 N N . ASN A 1 141 ? -12.107 56.445 63.022 1.00 48.84 141 ASN A N 1
ATOM 793 C CA . ASN A 1 141 ? -13.541 56.654 62.953 1.00 47.47 141 ASN A CA 1
ATOM 794 C C . ASN A 1 141 ? -14.229 55.333 62.626 1.00 46.21 141 ASN A C 1
ATOM 795 O O . ASN A 1 141 ? -13.871 54.619 61.670 1.00 45.39 141 ASN A O 1
ATOM 800 N N . ILE A 1 142 ? -15.222 55.013 63.434 1.00 46.05 142 ILE A N 1
ATOM 801 C CA . ILE A 1 142 ? -15.952 53.767 63.309 1.00 45.78 142 ILE A CA 1
ATOM 802 C C . ILE A 1 142 ? -17.381 54.071 62.975 1.00 44.97 142 ILE A C 1
ATOM 803 O O . ILE A 1 142 ? -18.069 54.729 63.761 1.00 44.94 142 ILE A O 1
ATOM 808 N N . TYR A 1 143 ? -17.820 53.603 61.804 1.00 47.87 143 TYR A N 1
ATOM 809 C CA . TYR A 1 143 ? -19.201 53.822 61.325 1.00 52.15 143 TYR A CA 1
ATOM 810 C C . TYR A 1 143 ? -20.039 52.574 61.518 1.00 54.50 143 TYR A C 1
ATOM 811 O O . TYR A 1 143 ? -19.715 51.508 60.967 1.00 56.43 143 TYR A O 1
ATOM 820 N N . THR A 1 144 ? -21.100 52.690 62.308 1.00 52.93 144 THR A N 1
ATOM 821 C CA . THR A 1 144 ? -21.861 51.510 62.658 1.00 55.96 144 THR A CA 1
ATOM 822 C C . THR A 1 144 ? -23.060 51.382 61.751 1.00 57.80 144 THR A C 1
ATOM 823 O O . THR A 1 144 ? -23.519 52.367 61.213 1.00 61.18 144 THR A O 1
ATOM 827 N N . SER A 1 145 ? -23.522 50.149 61.554 1.00 59.62 145 SER A N 1
ATOM 828 C CA . SER A 1 145 ? -24.803 49.855 60.928 1.00 59.08 145 SER A CA 1
ATOM 829 C C . SER A 1 145 ? -25.897 50.081 61.960 1.00 63.56 145 SER A C 1
ATOM 830 O O . SER A 1 145 ? -25.633 50.026 63.140 1.00 63.79 145 SER A O 1
ATOM 833 N N . LYS A 1 146 ? -27.124 50.348 61.504 1.00 69.12 146 LYS A N 1
ATOM 834 C CA . LYS A 1 146 ? -28.288 50.442 62.390 1.00 70.69 146 LYS A CA 1
ATOM 835 C C . LYS A 1 146 ? -28.288 49.221 63.317 1.00 70.18 146 LYS A C 1
ATOM 836 O O . LYS A 1 146 ? -28.394 49.361 64.530 1.00 70.85 146 LYS A O 1
ATOM 839 N N . GLU A 1 147 ? -28.123 48.042 62.717 1.00 69.61 147 GLU A N 1
ATOM 840 C CA . GLU A 1 147 ? -28.042 46.745 63.406 1.00 70.88 147 GLU A CA 1
ATOM 841 C C . GLU A 1 147 ? -26.875 46.598 64.438 1.00 68.60 147 GLU A C 1
ATOM 842 O O . GLU A 1 147 ? -27.004 45.894 65.433 1.00 64.55 147 GLU A O 1
ATOM 848 N N . GLY A 1 148 ? -25.748 47.258 64.179 1.00 66.57 148 GLY A N 1
ATOM 849 C CA . GLY A 1 148 ? -24.556 47.087 64.998 1.00 62.86 148 GLY A CA 1
ATOM 850 C C . GLY A 1 148 ? -24.254 48.251 65.922 1.00 61.53 148 GLY A C 1
ATOM 851 O O . GLY A 1 148 ? -23.108 48.463 66.276 1.00 57.60 148 GLY A O 1
ATOM 852 N N . LYS A 1 149 ? -25.293 48.996 66.311 1.00 62.21 149 LYS A N 1
ATOM 853 C CA . LYS A 1 149 ? -25.175 50.148 67.232 1.00 61.93 149 LYS A CA 1
ATOM 854 C C . LYS A 1 149 ? -24.540 49.829 68.605 1.00 60.32 149 LYS A C 1
ATOM 855 O O . LYS A 1 149 ? -23.941 50.705 69.226 1.00 59.35 149 LYS A O 1
ATOM 858 N N . ASN A 1 150 ? -24.676 48.581 69.060 1.00 59.62 150 ASN A N 1
ATOM 859 C CA . ASN A 1 150 ? -24.352 48.204 70.453 1.00 60.42 150 ASN A CA 1
ATOM 860 C C . ASN A 1 150 ? -22.932 47.694 70.611 1.00 59.85 150 ASN A C 1
ATOM 861 O O . ASN A 1 150 ? -22.640 46.940 71.550 1.00 61.81 150 ASN A O 1
ATOM 866 N N . VAL A 1 151 ? -22.063 48.091 69.690 1.00 54.91 151 VAL A N 1
ATOM 867 C CA . VAL A 1 151 ? -20.697 47.560 69.620 1.00 50.56 151 VAL A CA 1
ATOM 868 C C . VAL A 1 151 ? -19.835 48.018 70.819 1.00 48.92 151 VAL A C 1
ATOM 869 O O . VAL A 1 151 ? -19.928 49.144 71.257 1.00 47.62 151 VAL A O 1
ATOM 873 N N . GLU A 1 152 ? -19.033 47.110 71.348 1.00 48.91 152 GLU A N 1
ATOM 874 C CA . GLU A 1 152 ? -18.159 47.402 72.472 1.00 47.56 152 GLU A CA 1
ATOM 875 C C . GLU A 1 152 ? -16.808 47.746 71.946 1.00 47.38 152 GLU A C 1
ATOM 876 O O . GLU A 1 152 ? -16.215 46.970 71.197 1.00 49.15 152 GLU A O 1
ATOM 882 N N . VAL A 1 153 ? -16.328 48.932 72.283 1.00 48.37 153 VAL A N 1
ATOM 883 C CA . VAL A 1 153 ? -15.008 49.376 71.811 1.00 48.10 153 VAL A CA 1
ATOM 884 C C . V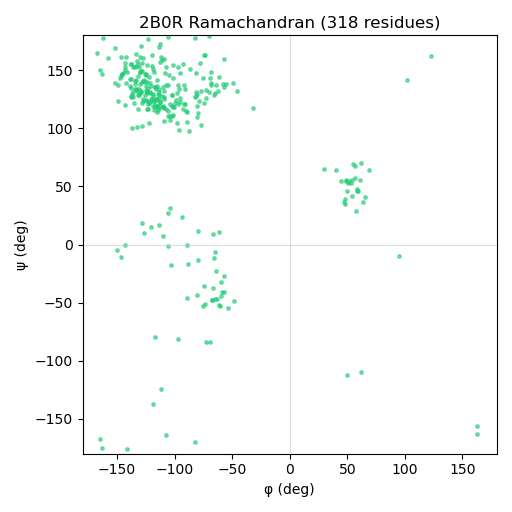AL A 1 153 ? -14.037 49.407 72.985 1.00 46.98 153 VAL A C 1
ATOM 885 O O . VAL A 1 153 ? -14.265 50.097 73.965 1.00 49.67 153 VAL A O 1
ATOM 889 N N . TYR A 1 154 ? -12.990 48.607 72.895 1.00 46.64 154 TYR A N 1
ATOM 890 C CA . TYR A 1 154 ? -11.922 48.599 73.889 1.00 46.13 154 TYR A CA 1
ATOM 891 C C . TYR A 1 154 ? -10.802 49.489 73.374 1.00 46.46 154 TYR A C 1
ATOM 892 O O . TYR A 1 154 ? -10.453 49.431 72.181 1.00 49.04 154 TYR A O 1
ATOM 901 N N . SER A 1 155 ? -10.279 50.351 74.250 1.00 44.26 155 SER A N 1
ATOM 902 C CA . SER A 1 155 ? -9.281 51.333 73.852 1.00 43.75 155 SER A CA 1
ATOM 903 C C . SER A 1 155 ? -8.184 51.483 74.868 1.00 45.49 155 SER A C 1
ATOM 904 O O . SER A 1 155 ? -8.445 51.565 76.086 1.00 48.66 155 SER A O 1
ATOM 907 N N . SER A 1 156 ? -6.955 51.541 74.370 1.00 43.42 156 SER A N 1
ATOM 908 C CA . SER A 1 156 ? -5.793 51.739 75.218 1.00 50.08 156 SER A CA 1
ATOM 909 C C . SER A 1 156 ? -4.767 52.433 74.379 1.00 52.07 156 SER A C 1
ATOM 910 O O . SER A 1 156 ? -4.607 52.076 73.186 1.00 50.59 156 SER A O 1
ATOM 913 N N . LYS A 1 157 ? -4.085 53.416 74.995 1.00 50.99 157 LYS A N 1
ATOM 914 C CA . LYS A 1 157 ? -2.985 54.175 74.368 1.00 53.71 157 LYS A CA 1
ATOM 915 C C . LYS A 1 157 ? -3.361 54.691 73.007 1.00 51.70 157 LYS A C 1
ATOM 916 O O . LYS A 1 157 ? -2.613 54.560 72.046 1.00 51.45 157 LYS A O 1
ATOM 922 N N . SER A 1 158 ? -4.547 55.269 72.903 1.00 53.92 158 SER A N 1
ATOM 923 C CA . SER A 1 158 ? -5.048 55.633 71.590 1.00 51.45 158 SER A CA 1
ATOM 924 C C . SER A 1 158 ? -5.755 56.946 71.643 1.00 50.04 158 SER A C 1
ATOM 925 O O . SER A 1 158 ? -6.371 57.270 72.660 1.00 54.48 158 SER A O 1
ATOM 928 N N . SER A 1 159 ? -5.704 57.704 70.555 1.00 47.75 159 SER A N 1
ATOM 929 C CA . SER A 1 159 ? -6.329 59.047 70.557 1.00 52.42 159 SER A CA 1
ATOM 930 C C . SER A 1 159 ? -7.290 59.335 69.376 1.00 50.87 159 SER A C 1
ATOM 931 O O . SER A 1 159 ? -7.347 58.568 68.410 1.00 49.88 159 SER A O 1
ATOM 934 N N . GLU A 1 160 ? -8.006 60.463 69.450 1.00 51.79 160 GLU A N 1
ATOM 935 C CA . GLU A 1 160 ? -8.979 60.875 68.397 1.00 53.30 160 GLU A CA 1
ATOM 936 C C . GLU A 1 160 ? -9.778 59.664 67.882 1.00 52.60 160 GLU A C 1
ATOM 937 O O . GLU A 1 160 ? -9.658 59.260 66.715 1.00 49.73 160 GLU A O 1
ATOM 940 N N . MET A 1 161 ? -10.568 59.074 68.774 1.00 49.43 161 MET A N 1
ATOM 941 C CA . MET A 1 161 ? -11.413 57.971 68.406 1.00 46.06 161 MET A CA 1
ATOM 942 C C . MET A 1 161 ? -12.860 58.419 68.416 1.00 44.42 161 MET A C 1
ATOM 943 O O . MET A 1 161 ? -13.342 58.960 69.439 1.00 43.55 161 MET A O 1
ATOM 948 N N . ASN A 1 162 ? -13.570 58.188 67.305 1.00 41.52 162 ASN A N 1
ATOM 949 C CA . ASN A 1 162 ? -15.013 58.482 67.267 1.00 44.38 162 ASN A CA 1
ATOM 950 C C . ASN A 1 162 ? -15.872 57.323 66.852 1.00 47.53 162 ASN A C 1
ATOM 951 O O . ASN A 1 162 ? -15.469 56.460 66.043 1.00 46.87 162 ASN A O 1
ATOM 956 N N . LEU A 1 163 ? -17.059 57.305 67.439 1.00 50.40 163 LEU A N 1
ATOM 957 C CA . LEU A 1 163 ? -18.104 56.419 67.035 1.00 51.88 163 LEU A CA 1
ATOM 958 C C . LEU A 1 163 ? -19.167 57.228 66.326 1.00 56.36 163 LEU A C 1
ATOM 959 O O . LEU A 1 163 ? -19.518 58.354 66.755 1.00 55.38 163 LEU A O 1
ATOM 964 N N . LEU A 1 164 ? -19.662 56.666 65.220 1.00 55.59 164 LEU A N 1
ATOM 965 C CA . LEU A 1 164 ? -20.681 57.323 64.431 1.00 52.64 164 LEU A CA 1
ATOM 966 C C . LEU A 1 164 ? -21.833 56.390 64.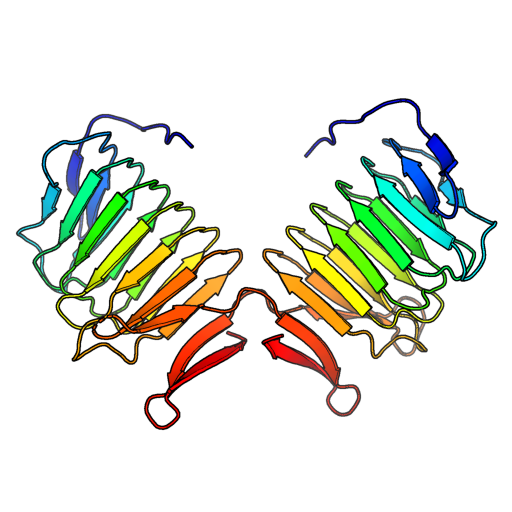101 1.00 53.94 164 LEU A C 1
ATOM 967 O O . LEU A 1 164 ? -21.640 55.235 63.636 1.00 51.40 164 LEU A O 1
ATOM 972 N N . PHE A 1 165 ? -23.029 56.921 64.346 1.00 53.35 165 PHE A N 1
ATOM 973 C CA . PHE A 1 165 ? -24.283 56.184 64.263 1.00 53.18 165 PHE A CA 1
ATOM 974 C C . PHE A 1 165 ? -25.148 56.788 63.179 1.00 52.04 165 PHE A C 1
ATOM 975 O O . PHE A 1 165 ? -25.285 58.015 63.122 1.00 53.42 165 PHE A O 1
ATOM 983 N N . PRO A 1 166 ? -25.769 55.933 62.342 1.00 50.29 166 PRO A N 1
ATOM 984 C CA . PRO A 1 166 ? -26.483 56.426 61.164 1.00 49.80 166 PRO A CA 1
ATOM 985 C C . PRO A 1 166 ? -27.720 57.137 61.645 1.00 53.23 166 PRO A C 1
ATOM 986 O O . PRO A 1 166 ? -28.454 56.617 62.514 1.00 52.43 166 PRO A O 1
ATOM 990 N N . GLY A 1 167 ? -27.930 58.342 61.128 1.00 53.50 167 GLY A N 1
ATOM 991 C CA . GLY A 1 167 ? -29.057 59.135 61.544 1.00 54.97 167 GLY A CA 1
ATOM 992 C C . GLY A 1 167 ? -30.276 58.692 60.780 1.00 57.71 167 GLY A C 1
ATOM 993 O O . GLY A 1 167 ? -30.238 57.680 60.091 1.00 54.77 167 GLY A O 1
ATOM 994 N N . GLU A 1 168 ? -31.357 59.471 60.893 1.00 63.26 168 GLU A N 1
ATOM 995 C CA . GLU A 1 168 ? -32.619 59.199 60.188 1.00 63.62 168 GLU A CA 1
ATOM 996 C C . GLU A 1 168 ? -32.499 59.139 58.670 1.00 63.55 168 GLU A C 1
ATOM 997 O O . GLU A 1 168 ? -33.129 58.295 58.044 1.00 63.58 168 GLU A O 1
ATOM 1003 N N . GLU A 1 169 ? -31.709 60.045 58.091 1.00 63.55 169 GLU A N 1
ATOM 1004 C CA . GLU A 1 169 ? -31.479 60.087 56.642 1.00 66.00 169 GLU A CA 1
ATOM 1005 C C . GLU A 1 169 ? -30.060 59.625 56.326 1.00 67.77 169 GLU A C 1
ATOM 1006 O O . GLU A 1 169 ? -29.138 59.881 57.100 1.00 67.54 169 GLU A O 1
ATOM 1012 N N . GLU A 1 170 ? -29.872 58.979 55.181 1.00 71.74 170 GLU A N 1
ATOM 1013 C CA . GLU A 1 170 ? -28.531 58.553 54.768 1.00 74.33 170 GLU A CA 1
ATOM 1014 C C . GLU A 1 170 ? -27.594 59.720 54.518 1.00 72.47 170 GLU A C 1
ATOM 1015 O O . GLU A 1 170 ? -27.989 60.706 53.905 1.00 73.33 170 GLU A O 1
ATOM 1021 N N . GLY A 1 171 ? -26.353 59.584 55.000 1.00 69.53 171 GLY A N 1
ATOM 1022 C CA . GLY A 1 171 ? -25.359 60.654 54.995 1.00 65.75 171 GLY A CA 1
ATOM 1023 C C . GLY A 1 171 ? -25.340 61.422 56.311 1.00 67.99 171 GLY A C 1
ATOM 1024 O O . GLY A 1 171 ? -24.460 62.262 56.537 1.00 70.62 171 GLY A O 1
ATOM 1025 N N . ASP A 1 172 ? -26.329 61.172 57.171 1.00 66.69 172 ASP A N 1
ATOM 1026 C CA . ASP A 1 172 ? -26.303 61.721 58.522 1.00 67.78 172 ASP A CA 1
ATOM 1027 C C . ASP A 1 172 ? -25.629 60.728 59.460 1.00 67.23 172 ASP A C 1
ATOM 1028 O O . ASP A 1 172 ? -25.875 59.496 59.408 1.00 65.43 172 ASP A O 1
ATOM 1033 N N . TRP A 1 173 ? -24.783 61.284 60.320 1.00 63.61 173 TRP A N 1
ATOM 1034 C CA . TRP A 1 173 ? -24.048 60.533 61.285 1.00 59.05 173 TRP A CA 1
ATOM 1035 C C . TRP A 1 173 ? -24.067 61.300 62.577 1.00 62.87 173 TRP A C 1
ATOM 1036 O O . TRP A 1 173 ? -23.734 62.497 62.604 1.00 61.85 173 TRP A O 1
ATOM 1047 N N . LYS A 1 174 ? -24.482 60.630 63.651 1.00 65.04 174 LYS A N 1
ATOM 1048 C CA . LYS A 1 174 ? -24.269 61.154 64.974 1.00 64.89 174 LYS A CA 1
ATOM 1049 C C . LYS A 1 174 ? -22.817 60.797 65.313 1.00 63.84 174 LYS A C 1
ATOM 1050 O O . LYS A 1 174 ? -22.464 59.629 65.310 1.00 65.82 174 LYS A O 1
ATOM 1056 N N . GLU A 1 175 ? -21.981 61.808 65.552 1.00 61.31 175 GLU A N 1
ATOM 1057 C CA . GLU A 1 175 ? -20.575 61.620 65.945 1.00 59.39 175 GLU A CA 1
ATOM 1058 C C . GLU A 1 175 ? -20.361 61.766 67.463 1.00 59.04 175 GLU A C 1
ATOM 1059 O O . GLU A 1 175 ? -20.660 62.818 68.040 1.00 57.45 175 GLU A O 1
ATOM 1065 N N . LEU A 1 176 ? -19.829 60.708 68.094 1.00 58.42 176 LEU A N 1
ATOM 1066 C CA . LEU A 1 176 ? -19.561 60.688 69.544 1.00 55.04 176 LEU A CA 1
ATOM 1067 C C . LEU A 1 176 ? -18.124 60.282 69.833 1.00 54.22 176 LEU A C 1
ATOM 1068 O O . LEU A 1 176 ? -17.664 59.208 69.414 1.00 54.05 176 LEU A O 1
ATOM 1073 N N . ALA A 1 177 ? -17.419 61.156 70.550 1.00 51.92 177 ALA A N 1
ATOM 1074 C CA . ALA A 1 177 ? -15.984 60.988 70.800 1.00 50.44 177 ALA A CA 1
ATOM 1075 C C . ALA A 1 177 ? -15.761 60.012 71.956 1.00 49.19 177 ALA A C 1
ATOM 1076 O O . ALA A 1 177 ? -16.399 60.144 72.992 1.00 50.46 177 ALA A O 1
ATOM 1078 N N . ILE A 1 178 ? -14.881 59.027 71.760 1.00 45.91 178 ILE A N 1
ATOM 1079 C CA . ILE A 1 178 ? -14.536 58.062 72.814 1.00 46.53 178 ILE A CA 1
ATOM 1080 C C . ILE A 1 178 ? -13.506 58.671 73.775 1.00 46.05 178 ILE A C 1
ATOM 1081 O O . ILE A 1 178 ? -12.504 59.214 73.326 1.00 47.54 178 ILE A O 1
ATOM 1086 N N . PRO A 1 179 ? -13.759 58.601 75.096 1.00 47.66 179 PRO A N 1
ATOM 1087 C CA . PRO A 1 179 ? -12.836 59.277 76.047 1.00 47.06 179 PRO A CA 1
ATOM 1088 C C . PRO A 1 179 ? -11.412 58.723 75.978 1.00 50.12 179 PRO A C 1
ATOM 1089 O O . PRO A 1 179 ? -11.214 57.531 75.726 1.00 52.87 179 PRO A O 1
ATOM 1093 N N . GLU A 1 180 ? -10.420 59.593 76.141 1.00 51.67 180 GLU A N 1
ATOM 1094 C CA . GLU A 1 180 ? -9.026 59.173 76.048 1.00 52.95 180 GLU A CA 1
ATOM 1095 C C . GLU A 1 180 ? -8.228 59.632 77.257 1.00 56.48 180 GLU A C 1
ATOM 1096 O O . GLU A 1 180 ? -6.991 59.651 77.212 1.00 58.92 180 GLU A O 1
ATOM 1102 N N . GLN A 1 181 ? -8.945 59.979 78.338 1.00 56.54 181 GLN A N 1
ATOM 1103 C CA . GLN A 1 181 ? -8.335 60.300 79.628 1.00 55.18 181 GLN A CA 1
ATOM 1104 C C . GLN A 1 181 ? -9.187 59.963 80.832 1.00 53.24 181 GLN A C 1
ATOM 1105 O O . GLN A 1 181 ? -10.381 60.240 80.874 1.00 52.28 181 GLN A O 1
ATOM 1111 N N . PHE A 1 182 ? -8.537 59.398 81.833 1.00 55.74 182 PHE A N 1
ATOM 1112 C CA . PHE A 1 182 ? -9.221 58.923 83.013 1.00 57.37 182 PHE A CA 1
ATOM 1113 C C . PHE A 1 182 ? -8.582 59.410 84.312 1.00 56.15 182 PHE A C 1
ATOM 1114 O O . PHE A 1 182 ? -7.454 59.869 84.315 1.00 55.62 182 PHE A O 1
ATOM 1122 N N . VAL A 1 183 ? -9.338 59.341 85.397 1.00 54.10 183 VAL A N 1
ATOM 1123 C CA . VAL A 1 183 ? -8.870 59.786 86.694 1.00 53.78 183 VAL A CA 1
ATOM 1124 C C . VAL A 1 183 ? -8.976 58.590 87.637 1.00 54.32 183 VAL A C 1
ATOM 1125 O O . VAL A 1 183 ? -9.875 57.765 87.496 1.00 56.19 183 VAL A O 1
ATOM 1129 N N . THR A 1 184 ? -8.022 58.463 88.553 1.00 55.73 184 THR A N 1
ATOM 1130 C CA . THR A 1 184 ? -7.939 57.302 89.440 1.00 54.21 184 THR A CA 1
ATOM 1131 C C . THR A 1 184 ? -7.636 57.815 90.841 1.00 55.23 184 THR A C 1
ATOM 1132 O O . THR A 1 184 ? -6.768 58.678 91.012 1.00 57.45 184 THR A O 1
ATOM 1136 N N . LYS A 1 185 ? -8.407 57.332 91.817 1.00 58.40 185 LYS A N 1
ATOM 1137 C CA . LYS A 1 185 ? -8.281 57.685 93.249 1.00 60.99 185 LYS A CA 1
ATOM 1138 C C . LYS A 1 185 ? -8.284 56.395 94.011 1.00 62.64 185 LYS A C 1
ATOM 1139 O O . LYS A 1 185 ? -8.995 55.467 93.621 1.00 63.74 185 LYS A O 1
ATOM 1145 N N . TYR A 1 186 ? -7.526 56.336 95.107 1.00 66.68 186 TYR A N 1
ATOM 1146 C CA . TYR A 1 186 ? -7.645 55.225 96.056 1.00 70.45 186 TYR A CA 1
ATOM 1147 C C . TYR A 1 186 ? -8.926 55.406 96.853 1.00 70.82 186 TYR A C 1
ATOM 1148 O O . TYR A 1 186 ? -9.123 56.466 97.476 1.00 67.95 186 TYR A O 1
ATOM 1157 N N . ASN A 1 187 ? -9.818 54.407 96.802 1.00 73.47 187 ASN A N 1
ATOM 1158 C CA . ASN A 1 187 ? -10.963 54.384 97.715 1.00 78.01 187 ASN A CA 1
ATOM 1159 C C . ASN A 1 187 ? -10.580 53.647 98.999 1.00 79.60 187 ASN A C 1
ATOM 1160 O O . ASN A 1 187 ? -10.448 52.408 99.004 1.00 78.83 187 ASN A O 1
ATOM 1165 N N . GLU A 1 188 ? -10.376 54.437 100.067 1.00 80.61 188 GLU A N 1
ATOM 1166 C CA . GLU A 1 188 ? -9.809 53.952 101.333 1.00 82.46 188 GLU A CA 1
ATOM 1167 C C . GLU A 1 188 ? -10.789 52.997 102.018 1.00 82.00 188 GLU A C 1
ATOM 1168 O O . GLU A 1 188 ? -10.415 51.897 102.425 1.00 81.27 188 GLU A O 1
ATOM 1171 N N . SER A 1 189 ? -12.051 53.426 102.095 1.00 81.79 189 SER A N 1
ATOM 1172 C CA . SER A 1 189 ? -13.148 52.649 102.691 1.00 81.62 189 SER A CA 1
ATOM 1173 C C . SER A 1 189 ? -13.510 51.378 101.912 1.00 81.09 189 SER A C 1
ATOM 1174 O O . SER A 1 189 ? -14.524 50.736 102.198 1.00 82.31 189 SER A O 1
ATOM 1177 N N . LYS A 1 190 ? -12.690 51.022 100.927 1.00 80.16 190 LYS A N 1
ATOM 1178 C CA . LYS A 1 190 ? -12.976 49.879 100.058 1.00 78.06 190 LYS A CA 1
ATOM 1179 C C . LYS A 1 190 ? -11.670 49.196 99.630 1.00 76.24 190 LYS A C 1
ATOM 1180 O O . LYS A 1 190 ? -11.689 48.099 99.060 1.00 75.22 190 LYS A O 1
ATOM 1183 N N . GLY A 1 191 ? -10.543 49.857 99.914 1.00 77.01 191 GLY A N 1
ATOM 1184 C CA . GLY A 1 191 ? -9.207 49.303 99.649 1.00 76.72 191 GLY A CA 1
ATOM 1185 C C . GLY A 1 191 ? -8.928 48.936 98.194 1.00 76.51 191 GLY A C 1
ATOM 1186 O O . GLY A 1 191 ? -8.442 47.840 97.911 1.00 77.59 191 GLY A O 1
ATOM 1187 N N . LYS A 1 192 ? -9.249 49.843 97.267 1.00 73.68 192 LYS A N 1
ATOM 1188 C CA . LYS A 1 192 ? -8.905 49.658 95.841 1.00 70.11 192 LYS A CA 1
ATOM 1189 C C . LYS A 1 192 ? -8.995 51.000 95.107 1.00 67.00 192 LYS A C 1
ATOM 1190 O O . LYS A 1 192 ? -9.356 52.022 95.710 1.00 67.23 192 LYS A O 1
ATOM 1193 N N . LEU A 1 193 ? -8.659 50.990 93.820 1.00 63.30 193 LEU A N 1
ATOM 1194 C CA . LEU A 1 193 ? -8.707 52.189 92.985 1.00 58.46 193 LEU A CA 1
ATOM 1195 C C . LEU A 1 193 ? -10.016 52.246 92.230 1.00 61.16 193 LEU A C 1
ATOM 1196 O O . LEU A 1 193 ? -10.600 51.194 91.858 1.00 60.32 193 LEU A O 1
ATOM 1201 N N . GLU A 1 194 ? -10.487 53.467 92.003 1.00 59.51 194 GLU A N 1
ATOM 1202 C CA . GLU A 1 194 ? -11.647 53.677 91.152 1.00 59.17 194 GLU A CA 1
ATOM 1203 C C . GLU A 1 194 ? -11.315 54.713 90.085 1.00 58.48 194 GLU A C 1
ATOM 1204 O O . GLU A 1 194 ? -10.861 55.829 90.389 1.00 57.79 194 GLU A O 1
ATOM 1206 N N . SER A 1 195 ? -11.524 54.340 88.831 1.00 58.21 195 SER A N 1
ATOM 1207 C CA . SER A 1 195 ? -11.307 55.276 87.739 1.00 57.48 195 SER A CA 1
ATOM 1208 C C . SER A 1 195 ? -12.612 55.704 87.060 1.00 58.44 195 SER A C 1
ATOM 1209 O O . SER A 1 195 ? -13.633 55.041 87.160 1.00 59.20 195 SER A O 1
ATOM 1212 N N . MET A 1 196 ? -12.580 56.824 86.376 1.00 59.55 196 MET A N 1
ATOM 1213 C CA . MET A 1 196 ? -13.733 57.255 85.622 1.00 61.71 196 MET A CA 1
ATOM 1214 C C . MET A 1 196 ? -13.242 58.204 84.557 1.00 60.61 196 MET A C 1
ATOM 1215 O O . MET A 1 196 ? -12.143 58.751 84.671 1.00 62.47 196 MET A O 1
ATOM 1220 N N . VAL A 1 197 ? -14.058 58.400 83.529 1.00 57.91 197 VAL A N 1
ATOM 1221 C CA . VAL A 1 197 ? -13.795 59.384 82.493 1.00 56.29 197 VAL A CA 1
ATOM 1222 C C . VAL A 1 197 ? -13.446 60.737 83.079 1.00 56.74 197 VAL A C 1
ATOM 1223 O O . VAL A 1 197 ? -14.063 61.178 84.043 1.00 58.66 197 VAL A O 1
ATOM 1227 N N . SER A 1 198 ? -12.464 61.402 82.485 1.00 60.12 198 SER A N 1
ATOM 1228 C CA . SER A 1 198 ? -12.139 62.787 82.855 1.00 64.41 198 SER A CA 1
ATOM 1229 C C . SER A 1 198 ? -13.150 63.778 82.263 1.00 64.75 198 SER A C 1
ATOM 1230 O O . SER A 1 198 ? -13.436 64.834 82.859 1.00 68.41 198 SER A O 1
ATOM 1233 N N . ARG B 1 35 ? 16.272 53.842 76.095 1.00 60.54 35 ARG B N 1
ATOM 1234 C CA . ARG B 1 35 ? 15.903 54.966 75.174 1.00 65.13 35 ARG B CA 1
ATOM 1235 C C . ARG B 1 35 ? 16.639 56.235 75.614 1.00 68.97 35 ARG B C 1
ATOM 1236 O O . ARG B 1 35 ? 16.681 56.550 76.812 1.00 71.10 35 ARG B O 1
ATOM 1244 N N . GLN B 1 36 ? 17.203 56.968 74.659 1.00 69.80 36 GLN B N 1
ATOM 1245 C CA . GLN B 1 36 ? 18.207 57.995 74.973 1.00 70.17 36 GLN B CA 1
ATOM 1246 C C . GLN B 1 36 ? 17.681 59.404 74.742 1.00 70.63 36 GLN B C 1
ATOM 1247 O O . GLN B 1 36 ? 17.306 59.750 73.626 1.00 69.78 36 GLN B O 1
ATOM 1253 N N . VAL B 1 37 ? 17.643 60.228 75.787 1.00 69.25 37 VAL B N 1
ATOM 1254 C CA . VAL B 1 37 ? 17.247 61.612 75.572 1.00 66.21 37 VAL B CA 1
ATOM 1255 C C . VAL B 1 37 ? 18.364 62.407 74.912 1.00 66.42 37 VAL B C 1
ATOM 1256 O O . VAL B 1 37 ? 19.543 62.184 75.146 1.00 65.49 37 VAL B O 1
ATOM 1260 N N . VAL B 1 38 ? 17.945 63.309 74.042 1.00 67.96 38 VAL B N 1
ATOM 1261 C CA . VAL B 1 38 ? 18.812 64.212 73.341 1.00 65.34 38 VAL B CA 1
ATOM 1262 C C . VAL B 1 38 ? 18.710 65.532 74.083 1.00 66.67 38 VAL B C 1
ATOM 1263 O O . VAL B 1 38 ? 17.625 66.124 74.179 1.00 66.30 38 VAL B O 1
ATOM 1267 N N . THR B 1 39 ? 19.843 65.975 74.619 1.00 65.33 39 THR B N 1
ATOM 1268 C CA . THR B 1 39 ? 19.920 67.197 75.389 1.00 63.20 39 THR B CA 1
ATOM 1269 C C . THR B 1 39 ? 19.845 68.422 74.480 1.00 65.50 39 THR B C 1
ATOM 1270 O O . THR B 1 39 ? 20.011 68.298 73.269 1.00 66.34 39 THR B O 1
ATOM 1274 N N . ASN B 1 40 ? 19.562 69.593 75.062 1.00 65.87 40 ASN B N 1
ATOM 1275 C CA . ASN B 1 40 ? 19.500 70.857 74.313 1.00 65.72 40 ASN B CA 1
ATOM 1276 C C . ASN B 1 40 ? 20.497 71.894 74.814 1.00 67.51 40 ASN B C 1
ATOM 1277 O O . ASN B 1 40 ? 20.389 73.082 74.496 1.00 69.78 40 ASN B O 1
ATOM 1282 N N . GLY B 1 41 ? 21.464 71.439 75.602 1.00 66.61 41 GLY B N 1
ATOM 1283 C CA . GLY B 1 41 ? 22.514 72.286 76.100 1.00 64.50 41 GLY B CA 1
ATOM 1284 C C . GLY B 1 41 ? 23.160 71.601 77.254 1.00 64.19 41 GLY B C 1
ATOM 1285 O O . GLY B 1 41 ? 23.000 70.409 77.445 1.00 64.21 41 GLY B O 1
ATOM 1286 N N . SER B 1 42 ? 23.888 72.367 78.039 1.00 68.14 42 SER B N 1
ATOM 1287 C CA . SER B 1 42 ? 24.555 71.855 79.232 1.00 70.70 42 SER B CA 1
ATOM 1288 C C . SER B 1 42 ? 23.559 71.572 80.370 1.00 69.82 42 SER B C 1
ATOM 1289 O O . SER B 1 42 ? 22.418 72.053 80.339 1.00 66.89 42 SER B O 1
ATOM 1292 N N . PRO B 1 43 ? 23.988 70.782 81.380 1.00 69.84 43 PRO B N 1
ATOM 1293 C CA . PRO B 1 43 ? 23.294 70.778 82.666 1.00 68.00 43 PRO B CA 1
ATOM 1294 C C . PRO B 1 43 ? 22.998 72.186 83.143 1.00 68.62 43 PRO B C 1
ATOM 1295 O O . PRO B 1 43 ? 23.864 73.059 83.088 1.00 70.91 43 PRO B O 1
ATOM 1299 N N . LYS B 1 44 ? 21.763 72.409 83.569 1.00 69.41 44 LYS B N 1
ATOM 1300 C CA . LYS B 1 44 ? 21.371 73.660 84.198 1.00 69.57 44 LYS B CA 1
ATOM 1301 C C . LYS B 1 44 ? 20.377 73.447 85.327 1.00 65.81 44 LYS B C 1
ATOM 1302 O O . LYS B 1 44 ? 19.637 72.464 85.354 1.00 65.02 44 LYS B O 1
ATOM 1308 N N . VAL B 1 45 ? 20.401 74.381 86.267 1.00 61.72 45 VAL B N 1
ATOM 1309 C CA . VAL B 1 45 ? 19.338 74.597 87.208 1.00 58.60 45 VAL B CA 1
ATOM 1310 C C . VAL B 1 45 ? 19.317 76.112 87.360 1.00 61.51 45 VAL B C 1
ATOM 1311 O O . VAL B 1 45 ? 20.321 76.696 87.748 1.00 65.45 45 VAL B O 1
ATOM 1315 N N . GLU B 1 46 ? 18.210 76.766 87.037 1.00 63.52 46 GLU B N 1
ATOM 1316 C CA . GLU B 1 46 ? 18.161 78.207 87.189 1.00 68.10 46 GLU B CA 1
ATOM 1317 C C . GLU B 1 46 ? 16.744 78.775 87.133 1.00 69.48 46 GLU B C 1
ATOM 1318 O O . GLU B 1 46 ? 15.869 78.228 86.464 1.00 72.05 46 GLU B O 1
ATOM 1324 N N . LEU B 1 47 ? 16.539 79.885 87.836 1.00 70.09 47 LEU B N 1
ATOM 1325 C CA . LEU B 1 47 ? 15.232 80.517 87.953 1.00 70.23 47 LEU B CA 1
ATOM 1326 C C . LEU B 1 47 ? 15.025 81.572 86.883 1.00 71.16 47 LEU B C 1
ATOM 1327 O O . LEU B 1 47 ? 15.783 82.532 86.779 1.00 72.77 47 LEU B O 1
ATOM 1332 N N . GLN B 1 48 ? 13.989 81.368 86.084 1.00 73.18 48 GLN B N 1
ATOM 1333 C CA . GLN B 1 48 ? 13.541 82.338 85.106 1.00 72.87 48 GLN B CA 1
ATOM 1334 C C . GLN B 1 48 ? 12.132 82.669 85.515 1.00 72.85 48 GLN B C 1
ATOM 1335 O O . GLN B 1 48 ? 11.307 81.765 85.659 1.00 75.47 48 GLN B O 1
ATOM 1338 N N . LYS B 1 49 ? 11.856 83.956 85.715 1.00 71.63 49 LYS B N 1
ATOM 1339 C CA . LYS B 1 49 ? 10.586 84.412 86.282 1.00 69.96 49 LYS B CA 1
ATOM 1340 C C . LYS B 1 49 ? 10.296 83.616 87.568 1.00 69.32 49 LYS B C 1
ATOM 1341 O O . LYS B 1 49 ? 11.042 83.750 88.559 1.00 68.29 49 LYS B O 1
ATOM 1343 N N . ASP B 1 50 ? 9.255 82.773 87.544 1.00 67.88 50 ASP B N 1
ATOM 1344 C CA . ASP B 1 50 ? 8.858 81.994 88.735 1.00 67.61 50 ASP B CA 1
ATOM 1345 C C . ASP B 1 50 ? 9.043 80.477 88.585 1.00 64.65 50 ASP B C 1
ATOM 1346 O O . ASP B 1 50 ? 8.507 79.698 89.374 1.00 62.54 50 ASP B O 1
ATOM 1351 N N . THR B 1 51 ? 9.841 80.077 87.592 1.00 60.92 51 THR B N 1
ATOM 1352 C CA . THR B 1 51 ? 10.069 78.672 87.282 1.00 57.25 51 THR B CA 1
ATOM 1353 C C . THR B 1 51 ? 11.527 78.299 87.441 1.00 57.04 51 THR B C 1
ATOM 1354 O O . THR B 1 51 ? 12.405 78.989 86.919 1.00 58.53 51 THR B O 1
ATOM 1358 N N . TYR B 1 52 ? 11.759 77.217 88.191 1.00 55.15 52 TYR B N 1
ATOM 1359 C CA . TYR B 1 52 ? 13.059 76.600 88.362 1.00 55.46 52 TYR B CA 1
ATOM 1360 C C . TYR B 1 52 ? 13.189 75.579 87.267 1.00 57.36 52 TYR B C 1
ATOM 1361 O O . TYR B 1 52 ? 12.447 74.589 87.216 1.00 57.26 52 TYR B O 1
ATOM 1370 N N . LEU B 1 53 ? 14.128 75.821 86.371 1.00 58.43 53 LEU B N 1
ATOM 1371 C CA . LEU B 1 53 ? 14.262 74.995 85.209 1.00 56.87 53 LEU B CA 1
ATOM 1372 C C . LEU B 1 53 ? 15.400 74.060 85.436 1.00 54.53 53 LEU B C 1
ATOM 1373 O O . LEU B 1 53 ? 16.508 74.491 85.613 1.00 56.04 53 LEU B O 1
ATOM 1378 N N . VAL B 1 54 ? 15.120 72.769 85.446 1.00 52.12 54 VAL B N 1
ATOM 1379 C CA . VAL B 1 54 ? 16.156 71.781 85.603 1.00 53.57 54 VAL B CA 1
ATOM 1380 C C . VAL B 1 54 ? 16.268 70.977 84.308 1.00 54.97 54 VAL B C 1
ATOM 1381 O O . VAL B 1 54 ? 15.342 70.297 83.934 1.00 57.04 54 VAL B O 1
ATOM 1385 N N . GLU B 1 55 ? 17.415 71.036 83.642 1.00 57.78 55 GLU B N 1
ATOM 1386 C CA . GLU B 1 55 ? 17.526 70.514 82.273 1.00 59.53 55 GLU B CA 1
ATOM 1387 C C . GLU B 1 55 ? 18.850 69.893 81.922 1.00 57.27 55 GLU B C 1
ATOM 1388 O O . GLU B 1 55 ? 19.884 70.356 82.366 1.00 59.44 55 GLU B O 1
ATOM 1394 N N . ASN B 1 56 ? 18.801 68.876 81.073 1.00 55.83 56 ASN B N 1
ATOM 1395 C CA . ASN B 1 56 ? 19.999 68.224 80.486 1.00 55.36 56 ASN B CA 1
ATOM 1396 C C . ASN B 1 56 ? 20.921 67.534 81.491 1.00 57.07 56 ASN B C 1
ATOM 1397 O O . ASN B 1 56 ? 22.138 67.510 81.319 1.00 56.53 56 ASN B O 1
ATOM 1402 N N . HIS B 1 57 ? 20.326 66.934 82.516 1.00 59.83 57 HIS B N 1
ATOM 1403 C CA . HIS B 1 57 ? 21.097 66.136 83.461 1.00 62.26 57 HIS B CA 1
ATOM 1404 C C . HIS B 1 57 ? 21.208 64.663 83.047 1.00 65.53 57 HIS B C 1
ATOM 1405 O O . HIS B 1 57 ? 20.218 63.924 83.005 1.00 63.74 57 HIS B O 1
ATOM 1412 N N . VAL B 1 58 ? 22.438 64.254 82.739 1.00 69.80 58 VAL B N 1
ATOM 1413 C CA . VAL B 1 58 ? 22.699 62.926 82.183 1.00 71.06 58 VAL B CA 1
ATOM 1414 C C . VAL B 1 58 ? 23.715 62.092 82.985 1.00 72.00 58 VAL B C 1
ATOM 1415 O O . VAL B 1 58 ? 24.846 62.516 83.213 1.00 73.22 58 VAL B O 1
ATOM 1419 N N . ASN B 1 59 ? 23.276 60.904 83.402 1.00 73.70 59 ASN B N 1
ATOM 1420 C CA . ASN B 1 59 ? 24.084 59.940 84.165 1.00 75.53 59 ASN B CA 1
ATOM 1421 C C . ASN B 1 59 ? 24.860 60.513 85.380 1.00 78.44 59 ASN B C 1
ATOM 1422 O O . ASN B 1 59 ? 25.969 60.058 85.698 1.00 80.44 59 ASN B O 1
ATOM 1427 N N . CYS B 1 60 ? 24.260 61.494 86.057 1.00 78.75 60 CYS B N 1
ATOM 1428 C CA . CYS B 1 60 ? 24.826 62.073 87.283 1.00 81.14 60 CYS B CA 1
ATOM 1429 C C . CYS B 1 60 ? 24.939 61.045 88.399 1.00 83.39 60 CYS B C 1
ATOM 1430 O O . CYS B 1 60 ? 23.976 60.318 88.686 1.00 84.09 60 CYS B O 1
ATOM 1433 N N . ALA B 1 61 ? 26.107 60.999 89.041 1.00 84.92 61 ALA B N 1
ATOM 1434 C CA . ALA B 1 61 ? 26.295 60.159 90.234 1.00 85.83 61 ALA B CA 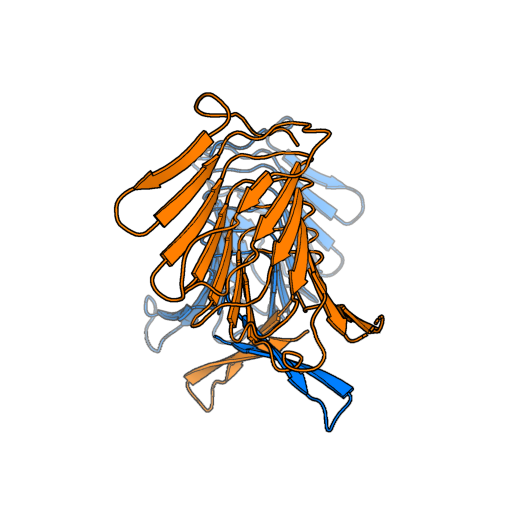1
ATOM 1435 C C . ALA B 1 61 ? 25.926 60.916 91.527 1.00 85.00 61 ALA B C 1
ATOM 1436 O O . ALA B 1 61 ? 26.027 60.361 92.630 1.00 86.67 61 ALA B O 1
ATOM 1438 N N . ASP B 1 62 ? 25.511 62.177 91.379 1.00 83.07 62 ASP B N 1
ATOM 1439 C CA . ASP B 1 62 ? 25.048 63.007 92.505 1.00 80.38 62 ASP B CA 1
ATOM 1440 C C . ASP B 1 62 ? 23.711 63.673 92.166 1.00 75.71 62 ASP B C 1
ATOM 1441 O O . ASP B 1 62 ? 23.549 64.233 91.077 1.00 71.94 62 ASP B O 1
ATOM 1446 N N . PRO B 1 63 ? 22.747 63.619 93.103 1.00 72.75 63 PRO B N 1
ATOM 1447 C CA . PRO B 1 63 ? 21.444 64.209 92.888 1.00 68.86 63 PRO B CA 1
ATOM 1448 C C . PRO B 1 63 ? 21.550 65.668 92.569 1.00 65.87 63 PRO B C 1
ATOM 1449 O O . PRO B 1 63 ? 22.559 66.298 92.893 1.00 67.03 63 PRO B O 1
ATOM 1453 N N . ILE B 1 64 ? 20.508 66.206 91.948 1.00 61.40 64 ILE B N 1
ATOM 1454 C CA . ILE B 1 64 ? 20.385 67.628 91.798 1.00 58.44 64 ILE B CA 1
ATOM 1455 C C . ILE B 1 64 ? 19.362 68.021 92.811 1.00 59.87 64 ILE B C 1
ATOM 1456 O O . ILE B 1 64 ? 18.224 67.518 92.767 1.00 64.09 64 ILE B O 1
ATOM 1461 N N . THR B 1 65 ? 19.753 68.900 93.739 1.00 58.91 65 THR B N 1
ATOM 1462 C CA . THR B 1 65 ? 18.880 69.300 94.841 1.00 57.95 65 THR B CA 1
ATOM 1463 C C . THR B 1 65 ? 18.396 70.715 94.704 1.00 59.86 65 THR B C 1
ATOM 1464 O O . THR B 1 65 ? 19.184 71.625 94.558 1.00 63.95 65 THR B O 1
ATOM 1468 N N . LEU B 1 66 ? 17.084 70.893 94.742 1.00 62.24 66 LEU B N 1
ATOM 1469 C CA . LEU B 1 66 ? 16.476 72.210 94.757 1.00 63.57 66 LEU B CA 1
ATOM 1470 C C . LEU B 1 66 ? 16.170 72.604 96.199 1.00 65.50 66 LEU B C 1
ATOM 1471 O O . LEU B 1 66 ? 15.142 72.179 96.772 1.00 63.73 66 LEU B O 1
ATOM 1476 N N . SER B 1 67 ? 17.058 73.408 96.787 1.00 66.27 67 SER B N 1
ATOM 1477 C CA . SER B 1 67 ? 16.905 73.835 98.180 1.00 66.17 67 SER B CA 1
ATOM 1478 C C . SER B 1 67 ? 15.833 74.878 98.309 1.00 65.20 67 SER B C 1
ATOM 1479 O O . SER B 1 67 ? 15.098 74.915 99.293 1.00 67.16 67 SER B O 1
ATOM 1482 N N . GLU B 1 68 ? 15.737 75.728 97.307 1.00 64.11 68 GLU B N 1
ATOM 1483 C CA . GLU B 1 68 ? 14.987 76.940 97.464 1.00 65.36 68 GLU B CA 1
ATOM 1484 C C . GLU B 1 68 ? 13.634 76.919 96.741 1.00 65.32 68 GLU B C 1
ATOM 1485 O O . GLU B 1 68 ? 13.278 75.957 96.066 1.00 65.08 68 GLU B O 1
ATOM 1491 N N . GLY B 1 69 ? 12.890 78.005 96.890 1.00 65.76 69 GLY B N 1
ATOM 1492 C CA . GLY B 1 69 ? 11.652 78.172 96.188 1.00 65.64 69 GLY B CA 1
ATOM 1493 C C . GLY B 1 69 ? 10.477 77.888 97.081 1.00 66.41 69 GLY B C 1
ATOM 1494 O O . GLY B 1 69 ? 10.518 76.962 97.889 1.00 68.35 69 GLY B O 1
ATOM 1495 N N . SER B 1 70 ? 9.422 78.680 96.922 1.00 63.76 70 SER B N 1
ATOM 1496 C CA . SER B 1 70 ? 8.268 78.601 97.775 1.00 62.66 70 SER B CA 1
ATOM 1497 C C . SER B 1 70 ? 7.080 77.980 97.049 1.00 63.27 70 SER B C 1
ATOM 1498 O O . SER B 1 70 ? 7.226 77.356 95.998 1.00 64.27 70 SER B O 1
ATOM 1501 N N . ILE B 1 71 ? 5.898 78.176 97.638 1.00 62.17 71 ILE B N 1
ATOM 1502 C CA . ILE B 1 71 ? 4.620 77.845 97.031 1.00 56.73 71 ILE B CA 1
ATOM 1503 C C . ILE B 1 71 ? 4.351 78.708 95.791 1.00 58.21 71 ILE B C 1
ATOM 1504 O O . ILE B 1 71 ? 3.363 78.492 95.088 1.00 55.89 71 ILE B O 1
ATOM 1509 N N . LYS B 1 72 ? 5.208 79.695 95.531 1.00 58.31 72 LYS B N 1
ATOM 1510 C CA . LYS B 1 72 ? 4.981 80.570 94.393 1.00 59.65 72 LYS B CA 1
ATOM 1511 C C . LYS B 1 72 ? 5.608 80.034 93.104 1.00 61.14 72 LYS B C 1
ATOM 1512 O O . LYS B 1 72 ? 5.248 80.466 92.006 1.00 61.23 72 LYS B O 1
ATOM 1518 N N . ASN B 1 73 ? 6.533 79.086 93.249 1.00 59.47 73 ASN B N 1
ATOM 1519 C CA . ASN B 1 73 ? 7.314 78.588 92.129 1.00 57.39 73 ASN B CA 1
ATOM 1520 C C . ASN B 1 73 ? 6.713 77.362 91.456 1.00 55.96 73 ASN B C 1
ATOM 1521 O O . ASN B 1 73 ? 5.948 76.641 92.081 1.00 55.29 73 ASN B O 1
ATOM 1526 N N . LYS B 1 74 ? 7.053 77.170 90.174 1.00 53.30 74 LYS B N 1
ATOM 1527 C CA . LYS B 1 74 ? 6.887 75.904 89.477 1.00 55.57 74 LYS B CA 1
ATOM 1528 C C . LYS B 1 74 ? 8.266 75.297 89.292 1.00 53.37 74 LYS B C 1
ATOM 1529 O O . LYS B 1 74 ? 9.263 76.005 89.231 1.00 52.67 74 LYS B O 1
ATOM 1535 N N . VAL B 1 75 ? 8.329 73.983 89.203 1.00 51.65 75 VAL B N 1
ATOM 1536 C CA . VAL B 1 75 ? 9.586 73.327 88.888 1.00 51.23 75 VAL B CA 1
ATOM 1537 C C . VAL B 1 75 ? 9.413 72.585 87.564 1.00 51.15 75 VAL B C 1
ATOM 1538 O O . VAL B 1 75 ? 8.503 71.766 87.426 1.00 49.93 75 VAL B O 1
ATOM 1542 N N . SER B 1 76 ? 10.267 72.888 86.587 1.00 50.81 76 SER B N 1
ATOM 1543 C CA . SER B 1 76 ? 10.177 72.251 85.270 1.00 50.54 76 SER B CA 1
ATOM 1544 C C . SER B 1 76 ? 11.429 71.426 85.037 1.00 48.78 76 SER B C 1
ATOM 1545 O O . SER B 1 76 ? 12.508 71.983 84.978 1.00 51.07 76 SER B O 1
ATOM 1548 N N . VAL B 1 77 ? 11.292 70.100 84.951 1.00 44.87 77 VAL B N 1
ATOM 1549 C CA . VAL B 1 77 ? 12.441 69.209 84.786 1.00 44.32 77 VAL B CA 1
ATOM 1550 C C . VAL B 1 77 ? 12.352 68.539 83.425 1.00 47.09 77 VAL B C 1
ATOM 1551 O O . VAL B 1 77 ? 11.433 67.748 83.170 1.00 48.18 77 VAL B O 1
ATOM 1555 N N . ARG B 1 78 ? 13.309 68.829 82.559 1.00 48.45 78 ARG B N 1
ATOM 1556 C CA . ARG B 1 78 ? 13.238 68.386 81.184 1.00 51.98 78 ARG B CA 1
ATOM 1557 C C . ARG B 1 78 ? 14.521 67.730 80.776 1.00 51.58 78 ARG B C 1
ATOM 1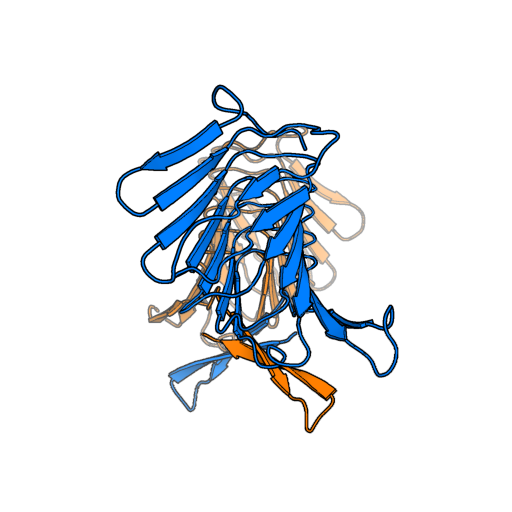558 O O . ARG B 1 78 ? 15.566 68.082 81.269 1.00 52.20 78 ARG B O 1
ATOM 1566 N N . CYS B 1 79 ? 14.428 66.749 79.883 1.00 53.79 79 CYS B N 1
ATOM 1567 C CA . CYS B 1 79 ? 15.592 66.235 79.165 1.00 55.94 79 CYS B CA 1
ATOM 1568 C C . CYS B 1 79 ? 16.666 65.641 80.024 1.00 54.44 79 CYS B C 1
ATOM 1569 O O . CYS B 1 79 ? 17.826 66.056 79.948 1.00 55.92 79 CYS B O 1
ATOM 1572 N N . SER B 1 80 ? 16.304 64.669 80.834 1.00 52.34 80 SER B N 1
ATOM 1573 C CA . SER B 1 80 ? 17.265 64.078 81.731 1.00 50.27 80 SER B CA 1
ATOM 1574 C C . SER B 1 80 ? 17.192 62.567 81.688 1.00 53.23 80 SER B C 1
ATOM 1575 O O . SER B 1 80 ? 16.164 61.981 81.340 1.00 55.57 80 SER B O 1
ATOM 1578 N N . GLN B 1 81 ? 18.304 61.933 82.003 1.00 55.63 81 GLN B N 1
ATOM 1579 C CA . GLN B 1 81 ? 18.382 60.496 82.008 1.00 58.02 81 GLN B CA 1
ATOM 1580 C C . GLN B 1 81 ? 19.261 60.036 83.167 1.00 58.57 81 GLN B C 1
ATOM 1581 O O . GLN B 1 81 ? 20.300 60.648 83.453 1.00 59.52 81 GLN B O 1
ATOM 1587 N N . ASN B 1 82 ? 18.823 58.973 83.836 1.00 60.52 82 ASN B N 1
ATOM 1588 C CA . ASN B 1 82 ? 19.543 58.364 84.978 1.00 62.52 82 ASN B CA 1
ATOM 1589 C C . ASN B 1 82 ? 20.081 59.369 85.987 1.00 63.47 82 ASN B C 1
ATOM 1590 O O . ASN B 1 82 ? 21.272 59.400 86.286 1.00 66.03 82 ASN B O 1
ATOM 1595 N N . SER B 1 83 ? 19.178 60.209 86.481 1.00 63.29 83 SER B N 1
ATOM 1596 C CA . SER B 1 83 ? 19.504 61.245 87.434 1.00 63.53 83 SER B CA 1
ATOM 1597 C C . SER B 1 83 ? 18.495 61.201 88.560 1.00 63.78 83 SER B C 1
ATOM 1598 O O . SER B 1 83 ? 17.405 60.675 88.382 1.00 68.83 83 SER B O 1
ATOM 1601 N N . ARG B 1 84 ? 18.854 61.734 89.720 1.00 61.91 84 ARG B N 1
ATOM 1602 C CA . ARG B 1 84 ? 17.912 61.866 90.816 1.00 62.04 84 ARG B CA 1
ATOM 1603 C C . ARG B 1 84 ? 17.735 63.351 91.072 1.00 59.21 84 ARG B C 1
ATOM 1604 O O . ARG B 1 84 ? 18.709 64.099 91.101 1.00 58.95 84 ARG B O 1
ATOM 1612 N N . ILE B 1 85 ? 16.488 63.787 91.221 1.00 56.52 85 ILE B N 1
ATOM 1613 C CA . ILE B 1 85 ? 16.190 65.192 91.476 1.00 53.39 85 ILE B CA 1
ATOM 1614 C C . ILE B 1 85 ? 15.380 65.248 92.755 1.00 55.04 85 ILE B C 1
ATOM 1615 O O . ILE B 1 85 ? 14.388 64.501 92.913 1.00 53.01 85 ILE B O 1
ATOM 1620 N N . ILE B 1 86 ? 15.809 66.122 93.668 1.00 54.14 86 ILE B N 1
ATOM 1621 C CA . ILE B 1 86 ? 15.187 66.257 94.965 1.00 52.49 86 ILE B CA 1
ATOM 1622 C C . ILE B 1 86 ? 14.654 67.651 95.107 1.00 53.34 86 ILE B C 1
ATOM 1623 O O . ILE B 1 86 ? 15.417 68.626 95.060 1.00 55.32 86 ILE B O 1
ATOM 1628 N N . VAL B 1 87 ? 13.354 67.765 95.294 1.00 50.17 87 VAL B N 1
ATOM 1629 C CA . VAL B 1 87 ? 12.768 69.063 95.481 1.00 52.44 87 VAL B CA 1
ATOM 1630 C C . VAL B 1 87 ? 12.325 69.144 96.929 1.00 56.68 87 VAL B C 1
ATOM 1631 O O . VAL B 1 87 ? 11.448 68.376 97.366 1.00 60.83 87 VAL B O 1
ATOM 1635 N N . GLU B 1 88 ? 12.923 70.096 97.658 1.00 58.99 88 GLU B N 1
ATOM 1636 C CA . GLU B 1 88 ? 12.868 70.160 99.140 1.00 57.17 88 GLU B CA 1
ATOM 1637 C C . GLU B 1 88 ? 11.695 70.957 99.656 1.00 56.26 88 GLU B C 1
ATOM 1638 O O . GLU B 1 88 ? 10.996 70.537 100.582 1.00 54.23 88 GLU B O 1
ATOM 1644 N N . GLN B 1 89 ? 11.510 72.115 99.049 1.00 55.80 89 GLN B N 1
ATOM 1645 C CA . GLN B 1 89 ? 10.429 73.022 99.368 1.00 58.69 89 GLN B CA 1
ATOM 1646 C C . GLN B 1 89 ? 9.134 72.617 98.691 1.00 57.14 89 GLN B C 1
ATOM 1647 O O . GLN B 1 89 ? 9.143 72.071 97.588 1.00 57.10 89 GLN B O 1
ATOM 1653 N N . LYS B 1 90 ? 8.016 72.886 99.348 1.00 58.00 90 LYS B N 1
ATOM 1654 C CA . LYS B 1 90 ? 6.717 72.703 98.712 1.00 58.09 90 LYS B CA 1
ATOM 1655 C C . LYS B 1 90 ? 6.542 73.821 97.678 1.00 56.08 90 LYS B C 1
ATOM 1656 O O . LYS B 1 90 ? 6.690 75.029 98.016 1.00 58.44 90 LYS B O 1
ATOM 1662 N N . VAL B 1 91 ? 6.246 73.430 96.434 1.00 50.30 91 VAL B N 1
ATOM 1663 C CA . VAL B 1 91 ? 6.087 74.396 95.309 1.00 48.66 91 VAL B CA 1
ATOM 1664 C C . VAL B 1 91 ? 4.622 74.479 94.775 1.00 48.84 91 VAL B C 1
ATOM 1665 O O . VAL B 1 91 ? 3.746 73.688 95.170 1.00 50.12 91 VAL B O 1
ATOM 1669 N N . ASN B 1 92 ? 4.341 75.418 93.883 1.00 49.59 92 ASN B N 1
ATOM 1670 C CA . ASN B 1 92 ? 3.021 75.388 93.279 1.00 50.16 92 ASN B CA 1
ATOM 1671 C C . ASN B 1 92 ? 2.713 74.134 92.439 1.00 50.69 92 ASN B C 1
ATOM 1672 O O . ASN B 1 92 ? 1.633 73.542 92.597 1.00 52.33 92 ASN B O 1
ATOM 1677 N N . SER B 1 93 ? 3.653 73.756 91.562 1.00 48.14 93 SER B N 1
ATOM 1678 C CA . SER B 1 93 ? 3.462 72.680 90.574 1.00 47.56 93 SER B CA 1
ATOM 1679 C C . SER B 1 93 ? 4.797 72.192 90.016 1.00 46.57 93 SER B C 1
ATOM 1680 O O . SER B 1 93 ? 5.750 72.959 89.876 1.00 47.42 93 SER B O 1
ATOM 1683 N N . ILE B 1 94 ? 4.857 70.908 89.711 1.00 45.91 94 ILE B N 1
ATOM 1684 C CA . ILE B 1 94 ? 6.016 70.336 89.054 1.00 46.46 94 ILE B CA 1
ATOM 1685 C C . ILE B 1 94 ? 5.653 69.823 87.657 1.00 47.33 94 ILE B C 1
ATOM 1686 O O . ILE B 1 94 ? 4.606 69.212 87.463 1.00 50.95 94 ILE B O 1
ATOM 1691 N N . PHE B 1 95 ? 6.516 70.105 86.696 1.00 46.50 95 PHE B N 1
ATOM 1692 C CA . PHE B 1 95 ? 6.378 69.658 85.326 1.00 45.93 95 PHE B CA 1
ATOM 1693 C C . PHE B 1 95 ? 7.633 68.847 85.013 1.00 46.47 95 PHE B C 1
ATOM 1694 O O . PHE B 1 95 ? 8.778 69.333 85.181 1.00 45.85 95 PHE B O 1
ATOM 1702 N N . ILE B 1 96 ? 7.416 67.593 84.621 1.00 43.80 96 ILE B N 1
ATOM 1703 C CA . ILE B 1 96 ? 8.482 66.677 84.255 1.00 43.33 96 ILE B CA 1
ATOM 1704 C C . ILE B 1 96 ? 8.204 66.163 82.847 1.00 45.66 96 ILE B C 1
ATOM 1705 O O . ILE B 1 96 ? 7.180 65.510 82.579 1.00 44.37 96 ILE B O 1
ATOM 1710 N N . GLU B 1 97 ? 9.098 66.485 81.933 1.00 51.29 97 GLU B N 1
ATOM 1711 C CA . GLU B 1 97 ? 8.903 66.125 80.534 1.00 54.06 97 GLU B CA 1
ATOM 1712 C C . GLU B 1 97 ? 10.160 65.549 79.921 1.00 53.88 97 GLU B C 1
ATOM 1713 O O . GLU B 1 97 ? 11.272 66.007 80.196 1.00 53.57 97 GLU B O 1
ATOM 1719 N N . ASN B 1 98 ? 9.971 64.533 79.093 1.00 55.65 98 ASN B N 1
ATOM 1720 C CA . ASN B 1 98 ? 11.073 63.898 78.371 1.00 57.48 98 ASN B CA 1
ATOM 1721 C C . ASN B 1 98 ? 12.265 63.551 79.277 1.00 55.56 98 ASN B C 1
ATOM 1722 O O . ASN B 1 98 ? 13.391 63.987 79.042 1.00 55.45 98 ASN B O 1
ATOM 1727 N N . CYS B 1 99 ? 11.986 62.784 80.326 1.00 52.83 99 CYS B N 1
ATOM 1728 C CA . CYS B 1 99 ? 13.033 62.252 81.192 1.00 50.80 99 CYS B CA 1
ATOM 1729 C C . CYS B 1 99 ? 12.870 60.779 81.235 1.00 48.27 99 CYS B C 1
ATOM 1730 O O . CYS B 1 99 ? 11.774 60.279 81.205 1.00 48.97 99 CYS B O 1
ATOM 1733 N N . VAL B 1 100 ? 13.975 60.081 81.329 1.00 50.21 100 VAL B N 1
ATOM 1734 C CA . VAL B 1 100 ? 13.977 58.630 81.241 1.00 51.05 100 VAL B CA 1
ATOM 1735 C C . VAL B 1 100 ? 14.901 58.049 82.295 1.00 48.64 100 VAL B C 1
ATOM 1736 O O . VAL B 1 100 ? 16.038 58.451 82.394 1.00 50.75 100 VAL B O 1
ATOM 1740 N N . GLY B 1 101 ? 14.414 57.096 83.066 1.00 48.54 101 GLY B N 1
ATOM 1741 C CA . GLY B 1 101 ? 15.238 56.464 84.076 1.00 50.87 101 GLY B CA 1
ATOM 1742 C C . GLY B 1 101 ? 15.648 57.422 85.169 1.00 53.62 101 GLY B C 1
ATOM 1743 O O . GLY B 1 101 ? 16.770 57.382 85.623 1.00 57.27 101 GLY B O 1
ATOM 1744 N N . CYS B 1 102 ? 14.723 58.281 85.595 1.00 54.21 102 CYS B N 1
ATOM 1745 C CA . CYS B 1 102 ? 15.001 59.307 86.594 1.00 53.54 102 CYS B CA 1
ATOM 1746 C C . CYS B 1 102 ? 14.259 59.054 87.899 1.00 55.14 102 CYS B C 1
ATOM 1747 O O . CYS B 1 102 ? 13.206 58.398 87.933 1.00 56.20 102 CYS B O 1
ATOM 1750 N N . ILE B 1 103 ? 14.785 59.612 88.972 1.00 53.25 103 ILE B N 1
ATOM 1751 C CA . ILE B 1 103 ? 14.180 59.409 90.263 1.00 55.06 103 ILE B CA 1
ATOM 1752 C C . ILE B 1 103 ? 13.974 60.727 90.923 1.00 54.20 103 ILE B C 1
ATOM 1753 O O . ILE B 1 103 ? 14.876 61.573 90.935 1.00 53.85 103 ILE B O 1
ATOM 1758 N N . PHE B 1 104 ? 12.763 60.907 91.447 1.00 52.63 104 PHE B N 1
ATOM 1759 C CA . PHE B 1 104 ? 12.321 62.182 91.982 1.00 52.23 104 PHE B CA 1
ATOM 1760 C C . PHE B 1 104 ? 11.868 62.020 93.402 1.00 55.82 104 PHE B C 1
ATOM 1761 O O . PHE B 1 104 ? 11.038 61.128 93.727 1.00 58.97 104 PHE B O 1
ATOM 1769 N N . LEU B 1 105 ? 12.370 62.893 94.264 1.00 54.52 105 LEU B N 1
ATOM 1770 C CA . LEU B 1 105 ? 11.861 62.924 95.611 1.00 53.25 105 LEU B CA 1
ATOM 1771 C C . LEU B 1 105 ? 11.371 64.300 95.829 1.00 50.05 105 LEU B C 1
ATOM 1772 O O . LEU B 1 105 ? 12.134 65.246 95.698 1.00 55.47 105 LEU B O 1
ATOM 1777 N N . VAL B 1 106 ? 10.095 64.438 96.153 1.00 46.70 106 VAL B N 1
ATOM 1778 C CA . VAL B 1 106 ? 9.505 65.770 96.269 1.00 43.91 106 VAL B CA 1
ATOM 1779 C C . VAL B 1 106 ? 8.737 65.913 97.567 1.00 46.76 106 VAL B C 1
ATOM 1780 O O . VAL B 1 106 ? 8.234 64.930 98.117 1.00 48.83 106 VAL B O 1
ATOM 1784 N N . ASN B 1 107 ? 8.646 67.143 98.057 1.00 48.81 107 ASN B N 1
ATOM 1785 C CA . ASN B 1 107 ? 7.849 67.457 99.216 1.00 47.26 107 ASN B CA 1
ATOM 1786 C C . ASN B 1 107 ? 6.375 67.321 98.848 1.00 47.57 107 ASN B C 1
ATOM 1787 O O . ASN B 1 107 ? 5.764 66.278 99.080 1.00 50.75 107 ASN B O 1
ATOM 1792 N N . GLY B 1 108 ? 5.802 68.363 98.259 1.00 44.84 108 GLY B N 1
ATOM 1793 C CA . GLY B 1 108 ? 4.459 68.265 97.687 1.00 43.71 108 GLY B CA 1
ATOM 1794 C C . GLY B 1 108 ? 4.228 69.447 96.782 1.00 43.37 108 GLY B C 1
ATOM 1795 O O . GLY B 1 108 ? 5.175 70.194 96.478 1.00 42.66 108 GLY B O 1
ATOM 1796 N N . VAL B 1 109 ? 2.978 69.658 96.385 1.00 43.84 109 VAL B N 1
ATOM 1797 C CA . VAL B 1 109 ? 2.657 70.770 95.506 1.00 41.90 109 VAL B CA 1
ATOM 1798 C C . VAL B 1 109 ? 1.332 71.308 95.918 1.00 43.93 109 VAL B C 1
ATOM 1799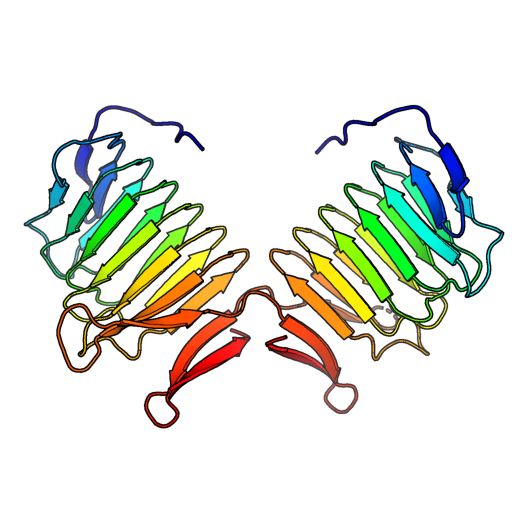 O O . VAL B 1 109 ? 0.538 70.592 96.557 1.00 46.11 109 VAL B O 1
ATOM 1803 N N . ILE B 1 110 ? 1.092 72.578 95.588 1.00 46.64 110 ILE B N 1
ATOM 1804 C CA . ILE B 1 110 ? -0.207 73.223 95.832 1.00 46.14 110 ILE B CA 1
ATOM 1805 C C . ILE B 1 110 ? -1.237 72.704 94.840 1.00 48.83 110 ILE B C 1
ATOM 1806 O O . ILE B 1 110 ? -2.294 72.273 95.249 1.00 51.49 110 ILE B O 1
ATOM 1811 N N . SER B 1 111 ? -0.910 72.738 93.538 1.00 50.86 111 SER B N 1
ATOM 1812 C CA . SER B 1 111 ? -1.797 72.209 92.472 1.00 50.93 111 SER B CA 1
ATOM 1813 C C . SER B 1 111 ? -1.466 70.800 92.029 1.00 49.59 111 SER B C 1
ATOM 1814 O O . SER B 1 111 ? -2.114 69.866 92.476 1.00 53.43 111 SER B O 1
ATOM 1817 N N . SER B 1 112 ? -0.477 70.628 91.147 1.00 49.25 112 SER B N 1
ATOM 1818 C CA . SER B 1 112 ? -0.285 69.302 90.502 1.00 47.25 112 SER B CA 1
ATOM 1819 C C . SER B 1 112 ? 1.117 69.008 90.105 1.00 45.41 112 SER B C 1
ATOM 1820 O O . SER B 1 112 ? 1.978 69.880 90.176 1.00 46.87 112 SER B O 1
ATOM 1823 N N . ILE B 1 113 ? 1.331 67.739 89.738 1.00 44.77 113 ILE B N 1
ATOM 1824 C CA . ILE B 1 113 ? 2.556 67.246 89.129 1.00 43.88 113 ILE B CA 1
ATOM 1825 C C . ILE B 1 113 ? 2.156 66.660 87.770 1.00 46.74 113 ILE B C 1
ATOM 1826 O O . ILE B 1 113 ? 1.276 65.780 87.670 1.00 47.87 113 ILE B O 1
ATOM 1831 N N . GLU B 1 114 ? 2.821 67.160 86.737 1.00 48.62 114 GLU B N 1
ATOM 1832 C CA . GLU B 1 114 ? 2.487 66.885 85.371 1.00 50.34 114 GLU B CA 1
ATOM 1833 C C . GLU B 1 114 ? 3.668 66.178 84.742 1.00 48.97 114 GLU B C 1
ATOM 1834 O O . GLU B 1 114 ? 4.771 66.743 84.620 1.00 48.98 114 GLU B O 1
ATOM 1840 N N . ILE B 1 115 ? 3.437 64.943 84.342 1.00 45.23 115 ILE B N 1
ATOM 1841 C CA . ILE B 1 115 ? 4.475 64.108 83.767 1.00 43.28 115 ILE B CA 1
ATOM 1842 C C . ILE B 1 115 ? 4.090 63.773 82.301 1.00 45.71 115 ILE B C 1
ATOM 1843 O O . ILE B 1 115 ? 3.056 63.180 82.044 1.00 45.49 115 ILE B O 1
ATOM 1848 N N . VAL B 1 116 ? 4.925 64.149 81.350 1.00 46.70 116 VAL B N 1
ATOM 1849 C CA . VAL B 1 116 ? 4.594 63.969 79.952 1.00 43.18 116 VAL B CA 1
ATOM 1850 C C . VAL B 1 116 ? 5.746 63.340 79.281 1.00 41.37 116 VAL B C 1
ATOM 1851 O O . VAL B 1 116 ? 6.852 63.825 79.396 1.00 45.22 116 VAL B O 1
ATOM 1855 N N . ASN B 1 117 ? 5.504 62.262 78.557 1.00 44.90 117 ASN B N 1
ATOM 1856 C CA . ASN B 1 117 ? 6.548 61.666 77.714 1.00 46.33 117 ASN B CA 1
ATOM 1857 C C . ASN B 1 117 ? 7.812 61.209 78.480 1.00 46.88 117 ASN B C 1
ATOM 1858 O O . ASN B 1 117 ? 8.968 61.474 78.081 1.00 47.48 117 ASN B O 1
ATOM 1863 N N . CYS B 1 118 ? 7.587 60.516 79.592 1.00 46.61 118 CYS B N 1
ATOM 1864 C CA . CYS B 1 118 ? 8.699 59.970 80.376 1.00 46.62 118 CYS B CA 1
ATOM 1865 C C . CYS B 1 118 ? 8.576 58.485 80.430 1.00 47.34 118 CYS B C 1
ATOM 1866 O O . CYS B 1 118 ? 7.466 57.941 80.360 1.00 49.22 118 CYS B O 1
ATOM 1869 N N . ASP B 1 119 ? 9.721 57.829 80.545 1.00 49.77 119 ASP B N 1
ATOM 1870 C CA . ASP B 1 119 ? 9.807 56.378 80.622 1.00 53.92 119 ASP B CA 1
ATOM 1871 C C . ASP B 1 119 ? 10.663 56.016 81.820 1.00 54.71 119 ASP B C 1
ATOM 1872 O O . ASP B 1 119 ? 11.758 56.580 81.982 1.00 56.04 119 ASP B O 1
ATOM 1877 N N . ASP B 1 120 ? 10.173 55.090 82.653 1.00 55.28 120 ASP B N 1
ATOM 1878 C CA . ASP B 1 120 ? 10.912 54.584 83.841 1.00 54.47 120 ASP B CA 1
ATOM 1879 C C . ASP B 1 120 ? 11.205 55.670 84.854 1.00 51.92 120 ASP B C 1
ATOM 1880 O O . ASP B 1 120 ? 12.350 56.080 85.039 1.00 52.10 120 ASP B O 1
ATOM 1885 N N . ILE B 1 121 ? 10.156 56.126 85.513 1.00 50.68 121 ILE B N 1
ATOM 1886 C CA . ILE B 1 121 ? 10.223 57.268 86.409 1.00 48.36 121 ILE B CA 1
ATOM 1887 C C . ILE B 1 121 ? 9.791 56.823 87.772 1.00 49.47 121 ILE B C 1
ATOM 1888 O O . ILE B 1 121 ? 8.839 56.071 87.903 1.00 52.31 121 ILE B O 1
ATOM 1893 N N . LYS B 1 122 ? 10.485 57.290 88.795 1.00 48.69 122 LYS B N 1
ATOM 1894 C CA . LYS B 1 122 ? 10.068 57.022 90.149 1.00 50.72 122 LYS B CA 1
ATOM 1895 C C . LYS B 1 122 ? 9.761 58.309 90.862 1.00 47.99 122 LYS B C 1
ATOM 1896 O O . LYS B 1 122 ? 10.573 59.214 90.866 1.00 49.03 122 LYS B O 1
ATOM 1902 N N . LEU B 1 123 ? 8.587 58.404 91.457 1.00 45.04 123 LEU B N 1
ATOM 1903 C CA . LEU B 1 123 ? 8.234 59.619 92.135 1.00 49.56 123 LEU B CA 1
ATOM 1904 C C . LEU B 1 123 ? 7.755 59.382 93.571 1.00 52.71 123 LEU B C 1
ATOM 1905 O O . LEU B 1 123 ? 6.756 58.658 93.811 1.00 54.73 123 LEU B O 1
ATOM 1910 N N . GLN B 1 124 ? 8.449 60.000 94.526 1.00 51.88 124 GLN B N 1
ATOM 1911 C CA . GLN B 1 124 ? 8.068 59.843 95.920 1.00 52.18 124 GLN B CA 1
ATOM 1912 C C . GLN B 1 124 ? 7.661 61.145 96.533 1.00 50.60 124 GLN B C 1
ATOM 1913 O O . GLN B 1 124 ? 8.332 62.153 96.338 1.00 53.23 124 GLN B O 1
ATOM 1919 N N . MET B 1 125 ? 6.570 61.146 97.287 1.00 53.33 125 MET B N 1
ATOM 1920 C CA . MET B 1 125 ? 6.228 62.362 98.035 1.00 61.62 125 MET B CA 1
ATOM 1921 C C . MET B 1 125 ? 6.476 62.310 99.566 1.00 59.47 125 MET B C 1
ATOM 1922 O O . MET B 1 125 ? 6.208 61.303 100.230 1.00 60.47 125 MET B O 1
ATOM 1927 N N . THR B 1 126 ? 7.019 63.397 100.092 1.00 59.13 126 THR B N 1
ATOM 1928 C CA . THR B 1 126 ? 7.147 63.616 101.531 1.00 60.34 126 THR B CA 1
ATOM 1929 C C . THR B 1 126 ? 5.767 63.974 102.045 1.00 60.09 126 THR B C 1
ATOM 1930 O O . THR B 1 126 ? 5.253 63.349 102.964 1.00 60.39 126 THR B O 1
ATOM 1934 N N . GLY B 1 127 ? 5.162 64.983 101.414 1.00 61.15 127 GLY B N 1
ATOM 1935 C CA . GLY B 1 127 ? 3.911 65.540 101.864 1.00 59.99 127 GLY B CA 1
ATOM 1936 C C . GLY B 1 127 ? 2.733 65.300 100.963 1.00 60.95 127 GLY B C 1
ATOM 1937 O O . GLY B 1 127 ? 2.401 64.159 100.624 1.00 61.37 127 GLY B O 1
ATOM 1938 N N . ILE B 1 128 ? 2.101 66.402 100.584 1.00 61.87 128 ILE B N 1
ATOM 1939 C CA . ILE B 1 128 ? 0.822 66.398 99.906 1.00 62.74 128 ILE B CA 1
ATOM 1940 C C . ILE B 1 128 ? 1.008 66.659 98.419 1.00 59.04 128 ILE B C 1
ATOM 1941 O O . ILE B 1 128 ? 1.680 67.624 98.022 1.00 58.87 128 ILE B O 1
ATOM 1946 N N . VAL B 1 129 ? 0.424 65.782 97.610 1.00 55.42 129 VAL B N 1
ATOM 1947 C CA . VAL B 1 129 ? 0.258 66.011 96.164 1.00 53.53 129 VAL B CA 1
ATOM 1948 C C . VAL B 1 129 ? -1.192 65.679 95.769 1.00 51.10 129 VAL B C 1
ATOM 1949 O O . VAL B 1 129 ? -1.551 64.501 95.636 1.00 52.07 129 VAL B O 1
ATOM 1953 N N . PRO B 1 130 ? -2.027 66.722 95.604 1.00 48.36 130 PRO B N 1
ATOM 1954 C CA . PRO B 1 130 ? -3.436 66.490 95.318 1.00 48.50 130 PRO B CA 1
ATOM 1955 C C . PRO B 1 130 ? -3.649 65.868 93.923 1.00 50.24 130 PRO B C 1
ATOM 1956 O O . PRO B 1 130 ? -4.387 64.882 93.809 1.00 54.97 130 PRO B O 1
ATOM 1960 N N . THR B 1 131 ? -3.011 66.419 92.887 1.00 47.00 131 THR B N 1
ATOM 1961 C CA . THR B 1 131 ? -3.226 65.956 91.505 1.00 46.27 131 THR B CA 1
ATOM 1962 C C . THR B 1 131 ? -1.939 65.523 90.805 1.00 42.30 131 THR B C 1
ATOM 1963 O O . THR B 1 131 ? -0.941 66.241 90.821 1.00 42.94 131 THR B O 1
ATOM 1967 N N . ILE B 1 132 ? -1.973 64.361 90.166 1.00 40.76 132 ILE B N 1
ATOM 1968 C CA . ILE B 1 132 ? -0.883 63.949 89.280 1.00 42.29 132 ILE B CA 1
ATOM 1969 C C . ILE B 1 132 ? -1.413 63.594 87.887 1.00 46.24 132 ILE B C 1
ATOM 1970 O O . ILE B 1 132 ? -2.452 62.939 87.750 1.00 45.41 132 ILE B O 1
ATOM 1975 N N . SER B 1 133 ? -0.678 63.988 86.854 1.00 47.44 133 SER B N 1
ATOM 1976 C CA . SER B 1 133 ? -1.121 63.736 85.497 1.00 46.41 133 SER B CA 1
ATOM 1977 C C . SER B 1 133 ? -0.062 62.986 84.697 1.00 45.92 133 SER B C 1
ATOM 1978 O O . SER B 1 133 ? 1.093 63.434 84.587 1.00 47.04 133 SER B O 1
ATOM 1981 N N . LEU B 1 134 ? -0.452 61.855 84.138 1.00 42.28 134 LEU B N 1
ATOM 1982 C CA . LEU B 1 134 ? 0.450 61.062 83.337 1.00 46.73 134 LEU B CA 1
ATOM 1983 C C . LEU B 1 134 ? 0.007 61.039 81.863 1.00 45.67 134 LEU B C 1
ATOM 1984 O O . LEU B 1 134 ? -1.168 60.812 81.551 1.00 49.97 134 LEU B O 1
ATOM 1989 N N . ASP B 1 135 ? 0.956 61.252 80.968 1.00 41.09 135 ASP B N 1
ATOM 1990 C CA . ASP B 1 135 ? 0.661 61.371 79.564 1.00 43.11 135 ASP B CA 1
ATOM 1991 C C . ASP B 1 135 ? 1.782 60.894 78.661 1.00 44.21 135 ASP B C 1
ATOM 1992 O O . ASP B 1 135 ? 2.892 61.398 78.718 1.00 45.49 135 ASP B O 1
ATOM 1997 N N . LYS B 1 136 ? 1.457 59.942 77.792 1.00 45.25 136 LYS B N 1
ATOM 1998 C CA . LYS B 1 136 ? 2.410 59.356 76.882 1.00 45.47 136 LYS B CA 1
ATOM 1999 C C . LYS B 1 136 ? 3.580 58.845 77.700 1.00 47.25 136 LYS B C 1
ATOM 2000 O O . LYS B 1 136 ? 4.734 59.022 77.323 1.00 50.97 136 LYS B O 1
ATOM 2004 N N . SER B 1 137 ? 3.302 58.223 78.832 1.00 46.73 137 SER B N 1
ATOM 2005 C CA . SER B 1 137 ? 4.406 57.740 79.646 1.00 49.19 137 SER B CA 1
ATOM 2006 C C . SER B 1 137 ? 4.267 56.297 80.078 1.00 50.20 137 SER B C 1
ATOM 2007 O O . SER B 1 137 ? 3.148 55.805 80.295 1.00 49.33 137 SER B O 1
ATOM 2010 N N . ASN B 1 138 ? 5.408 55.624 80.216 1.00 50.80 138 ASN B N 1
ATOM 2011 C CA . ASN B 1 138 ? 5.434 54.203 80.593 1.00 53.69 138 ASN B CA 1
ATOM 2012 C C . ASN B 1 138 ? 6.369 53.921 81.738 1.00 53.76 138 ASN B C 1
ATOM 2013 O O . ASN B 1 138 ? 7.501 54.426 81.746 1.00 54.61 138 ASN B O 1
ATOM 2018 N N . LYS B 1 139 ? 5.919 53.066 82.675 1.00 55.07 139 LYS B N 1
ATOM 2019 C CA . LYS B 1 139 ? 6.748 52.581 83.800 1.00 53.23 139 LYS B CA 1
ATOM 2020 C C . LYS B 1 139 ? 7.018 53.742 84.752 1.00 52.27 139 LYS B C 1
ATOM 2021 O O . LYS B 1 139 ? 8.150 54.216 84.919 1.00 50.56 139 LYS B O 1
ATOM 2027 N N . VAL B 1 140 ? 5.932 54.224 85.332 1.00 50.63 140 VAL B N 1
ATOM 2028 C CA . VAL B 1 140 ? 5.974 55.266 86.305 1.00 49.18 140 VAL B CA 1
ATOM 2029 C C . VAL B 1 140 ? 5.521 54.657 87.600 1.00 49.25 140 VAL B C 1
ATOM 2030 O O . VAL B 1 140 ? 4.425 54.078 87.656 1.00 49.93 140 VAL B O 1
ATOM 2034 N N . ASN B 1 141 ? 6.340 54.789 88.646 1.00 49.57 141 ASN B N 1
ATOM 2035 C CA . ASN B 1 141 ? 5.942 54.347 89.981 1.00 48.98 141 ASN B CA 1
ATOM 2036 C C . ASN B 1 141 ? 5.797 55.525 90.899 1.00 50.09 141 ASN B C 1
ATOM 2037 O O . ASN B 1 141 ? 6.754 56.299 91.102 1.00 52.24 141 ASN B O 1
ATOM 2042 N N . ILE B 1 142 ? 4.586 55.698 91.426 1.00 48.76 142 ILE B N 1
ATOM 2043 C CA . ILE B 1 142 ? 4.271 56.804 92.346 1.00 48.06 142 ILE B CA 1
ATOM 2044 C C . ILE B 1 142 ? 4.140 56.300 93.798 1.00 50.33 142 ILE B C 1
ATOM 2045 O O . ILE B 1 142 ? 3.258 55.509 94.122 1.00 49.81 142 ILE B O 1
ATOM 2050 N N . TYR B 1 143 ? 5.052 56.750 94.654 1.00 56.00 143 TYR B N 1
ATOM 2051 C CA . TYR B 1 143 ? 5.094 56.339 96.081 1.00 56.98 143 TYR B CA 1
ATOM 2052 C C . TYR B 1 143 ? 4.491 57.456 96.905 1.00 57.65 143 TYR B C 1
ATOM 2053 O O . TYR B 1 143 ? 5.076 58.554 97.001 1.00 59.36 143 TYR B O 1
ATOM 2062 N N . THR B 1 144 ? 3.319 57.199 97.484 1.00 57.39 144 THR B N 1
ATOM 2063 C CA . THR B 1 144 ? 2.631 58.230 98.254 1.00 58.89 144 THR B CA 1
ATOM 2064 C C . THR B 1 144 ? 3.153 58.341 99.684 1.00 62.04 144 THR B C 1
ATOM 2065 O O . THR B 1 144 ? 4.070 57.596 100.118 1.00 63.07 144 THR B O 1
ATOM 2069 N N . SER B 1 145 ? 2.580 59.303 100.396 1.00 62.79 145 SER B N 1
ATOM 2070 C CA . SER B 1 145 ? 2.891 59.572 101.780 1.00 63.30 145 SER B CA 1
ATOM 2071 C C . SER B 1 145 ? 1.602 59.388 102.552 1.00 68.63 145 SER B C 1
ATOM 2072 O O . SER B 1 145 ? 0.496 59.401 101.956 1.00 70.62 145 SER B O 1
ATOM 2075 N N . LYS B 1 146 ? 1.735 59.239 103.872 1.00 72.58 146 LYS B N 1
ATOM 2076 C CA . LYS B 1 146 ? 0.596 58.982 104.746 1.00 74.13 146 LYS B CA 1
ATOM 2077 C C . LYS B 1 146 ? -0.478 60.049 104.519 1.00 73.72 146 LYS B C 1
ATOM 2078 O O . LYS B 1 146 ? -1.633 59.710 104.208 1.00 75.17 146 LYS B O 1
ATOM 2080 N N . GLU B 1 147 ? -0.083 61.325 104.640 1.00 72.39 147 GLU B N 1
ATOM 2081 C CA . GLU B 1 147 ? -0.993 62.465 104.434 1.00 71.87 147 GLU B CA 1
ATOM 2082 C C . GLU B 1 147 ? -1.664 62.456 103.038 1.00 72.05 147 GLU B C 1
ATOM 2083 O O . GLU B 1 147 ? -2.867 62.729 102.936 1.00 72.49 147 GLU B O 1
ATOM 2085 N N . GLY B 1 148 ? -0.899 62.108 101.984 1.00 69.18 148 GLY B N 1
ATOM 2086 C CA . GLY B 1 148 ? -1.353 62.294 100.590 1.00 65.60 148 GLY B CA 1
ATOM 2087 C C . GLY B 1 148 ? -1.831 61.088 99.797 1.00 64.79 148 GLY B C 1
ATOM 2088 O O . GLY B 1 148 ? -1.685 61.064 98.558 1.00 63.75 148 GLY B O 1
ATOM 2089 N N . LYS B 1 149 ? -2.419 60.111 100.497 1.00 63.89 149 LYS B N 1
A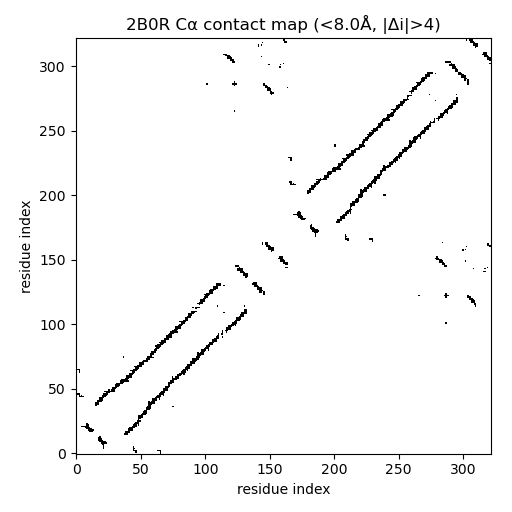TOM 2090 C CA . LYS B 1 149 ? -2.962 58.865 99.894 1.00 63.62 149 LYS B CA 1
ATOM 2091 C C . LYS B 1 149 ? -4.151 59.089 98.919 1.00 61.85 149 LYS B C 1
ATOM 2092 O O . LYS B 1 149 ? -4.427 58.262 98.040 1.00 58.09 149 LYS B O 1
ATOM 2094 N N . ASN B 1 150 ? -4.831 60.224 99.092 1.00 63.66 150 ASN B N 1
ATOM 2095 C CA . ASN B 1 150 ? -6.039 60.581 98.324 1.00 65.10 150 ASN B CA 1
ATOM 2096 C C . ASN B 1 150 ? -5.765 61.144 96.896 1.00 65.80 150 ASN B C 1
ATOM 2097 O O . ASN B 1 150 ? -6.693 61.666 96.243 1.00 67.11 150 ASN B O 1
ATOM 2099 N N . VAL B 1 151 ? -4.508 61.022 96.417 1.00 62.48 151 VAL B N 1
ATOM 2100 C CA . VAL B 1 151 ? -4.066 61.651 95.165 1.00 56.81 151 VAL B CA 1
ATOM 2101 C C . VAL B 1 151 ? -4.948 61.246 93.976 1.00 57.05 151 VAL B C 1
ATOM 2102 O O . VAL B 1 151 ? -5.339 60.076 93.848 1.00 55.12 151 VAL B O 1
ATOM 2106 N N . GLU B 1 152 ? -5.268 62.228 93.128 1.00 55.99 152 GLU B N 1
ATOM 2107 C CA . GLU B 1 152 ? -5.986 61.973 91.894 1.00 54.16 152 GLU B CA 1
ATOM 2108 C C . GLU B 1 152 ? -4.983 61.879 90.749 1.00 51.51 152 GLU B C 1
ATOM 2109 O O . GLU B 1 152 ? -4.245 62.821 90.504 1.00 51.31 152 GLU B O 1
ATOM 2115 N N . VAL B 1 153 ? -4.964 60.737 90.060 1.00 49.05 153 VAL B N 1
ATOM 2116 C CA . VAL B 1 153 ? -4.071 60.521 88.931 1.00 47.38 153 VAL B CA 1
ATOM 2117 C C . VAL B 1 153 ? -4.864 60.535 87.608 1.00 50.53 153 VAL B C 1
ATOM 2118 O O . VAL B 1 153 ? -5.747 59.690 87.376 1.00 53.02 153 VAL B O 1
ATOM 2122 N N . TYR B 1 154 ? -4.549 61.507 86.759 1.00 49.12 154 TYR B N 1
ATOM 2123 C CA . TYR B 1 154 ? -5.046 61.551 85.407 1.00 48.74 154 TYR B CA 1
ATOM 2124 C C . TYR B 1 154 ? -4.051 60.833 84.558 1.00 49.59 154 TYR B C 1
ATOM 2125 O O . TYR B 1 154 ? -2.862 61.058 84.689 1.00 55.00 154 TYR B O 1
ATOM 2134 N N . SER B 1 155 ? -4.519 59.959 83.682 1.00 49.22 155 SER B N 1
ATOM 2135 C CA . SER B 1 155 ? -3.612 59.272 82.793 1.00 48.76 155 SER B CA 1
ATOM 2136 C C . SER B 1 155 ? -4.209 59.183 81.424 1.00 48.49 155 SER B C 1
ATOM 2137 O O . SER B 1 155 ? -5.421 58.953 81.271 1.00 48.90 155 SER B O 1
ATOM 2140 N N . SER B 1 156 ? -3.336 59.321 80.441 1.00 45.26 156 SER B N 1
ATOM 2141 C CA . SER B 1 156 ? -3.682 59.102 79.067 1.00 49.81 156 SER B CA 1
ATOM 2142 C C . SER B 1 156 ? -2.473 58.538 78.314 1.00 49.80 156 SER B C 1
ATOM 2143 O O . SER B 1 156 ? -1.316 58.937 78.559 1.00 47.36 156 SER B O 1
ATOM 2146 N N . LYS B 1 157 ? -2.748 57.640 77.379 1.00 47.91 157 LYS B N 1
ATOM 2147 C CA . LYS B 1 157 ? -1.707 57.097 76.495 1.00 51.18 157 LYS B CA 1
ATOM 2148 C C . LYS B 1 157 ? -0.490 56.686 77.310 1.00 49.37 157 LYS B C 1
ATOM 2149 O O . LYS B 1 157 ? 0.642 56.823 76.899 1.00 51.41 157 LYS B O 1
ATOM 2151 N N . SER B 1 158 ? -0.747 56.164 78.488 1.00 52.04 158 SER B N 1
ATOM 2152 C CA . SER B 1 158 ? 0.321 55.747 79.354 1.00 48.90 158 SER B CA 1
ATOM 2153 C C . SER B 1 158 ? 0.151 54.293 79.728 1.00 48.62 158 SER B C 1
ATOM 2154 O O . SER B 1 158 ? -0.970 53.767 79.673 1.00 51.72 158 SER B O 1
ATOM 2157 N N . SER B 1 159 ? 1.265 53.638 80.052 1.00 46.90 159 SER B N 1
ATOM 2158 C CA . SER B 1 159 ? 1.265 52.216 80.425 1.00 48.17 159 SER B CA 1
ATOM 2159 C C . SER B 1 159 ? 2.113 51.935 81.687 1.00 49.60 159 SER B C 1
ATOM 2160 O O . SER B 1 159 ? 2.919 52.757 82.078 1.00 47.81 159 SER B O 1
ATOM 2163 N N . GLU B 1 160 ? 1.923 50.769 82.310 1.00 51.34 160 GLU B N 1
ATOM 2164 C CA . GLU B 1 160 ? 2.770 50.333 83.452 1.00 55.17 160 GLU B CA 1
ATOM 2165 C C . GLU B 1 160 ? 2.898 51.376 84.556 1.00 52.39 160 GLU B C 1
ATOM 2166 O O . GLU B 1 160 ? 4.000 51.754 84.946 1.00 48.22 160 GLU B O 1
ATOM 2172 N N . MET B 1 161 ? 1.746 51.830 85.043 1.00 50.92 161 MET B N 1
ATOM 2173 C CA . MET B 1 161 ? 1.675 52.858 86.039 1.00 48.41 161 MET B CA 1
ATOM 2174 C C . MET B 1 161 ? 1.215 52.294 87.388 1.00 48.78 161 MET B C 1
ATOM 2175 O O . MET B 1 161 ? 0.181 51.579 87.471 1.00 49.25 161 MET B O 1
ATOM 2180 N N . ASN B 1 162 ? 1.934 52.662 88.453 1.00 47.01 162 ASN B N 1
ATOM 2181 C CA . ASN B 1 162 ? 1.621 52.171 89.793 1.00 46.45 162 ASN B CA 1
ATOM 2182 C C . ASN B 1 162 ? 1.582 53.229 90.841 1.00 48.44 162 ASN B C 1
ATOM 2183 O O . ASN B 1 162 ? 2.476 54.090 90.902 1.00 49.08 162 ASN B O 1
ATOM 2188 N N . LEU B 1 163 ? 0.531 53.164 91.657 1.00 50.09 163 LEU B N 1
ATOM 2189 C CA . LEU B 1 163 ? 0.402 53.934 92.880 1.00 53.80 163 LEU B CA 1
ATOM 2190 C C . LEU B 1 163 ? 0.850 53.046 94.046 1.00 55.95 163 LEU B C 1
ATOM 2191 O O . LEU B 1 163 ? 0.516 51.848 94.078 1.00 56.99 163 LEU B O 1
ATOM 2196 N N . LEU B 1 164 ? 1.613 53.613 94.983 1.00 54.45 164 LEU B N 1
ATOM 2197 C CA . LEU B 1 164 ? 2.173 52.824 96.095 1.00 56.57 164 LEU B CA 1
ATOM 2198 C C . LEU B 1 164 ? 1.962 53.477 97.436 1.00 59.14 164 LEU B C 1
ATOM 2199 O O . LEU B 1 164 ? 2.468 54.574 97.695 1.00 59.26 164 LEU B O 1
ATOM 2204 N N . PHE B 1 165 ? 1.190 52.794 98.283 1.00 65.25 165 PHE B N 1
ATOM 2205 C CA . PHE B 1 165 ? 0.853 53.285 99.621 1.00 69.63 165 PHE B CA 1
ATOM 2206 C C . PHE B 1 165 ? 1.707 52.590 100.689 1.00 70.85 165 PHE B C 1
ATOM 2207 O O . PHE B 1 165 ? 2.006 51.386 100.561 1.00 69.99 165 PHE B O 1
ATOM 2215 N N . PRO B 1 166 ? 2.098 53.344 101.745 1.00 71.88 166 PRO B N 1
ATOM 2216 C CA . PRO B 1 166 ? 3.084 52.851 102.729 1.00 72.36 166 PRO B CA 1
ATOM 2217 C C . PRO B 1 166 ? 2.491 51.909 103.803 1.00 70.29 166 PRO B C 1
ATOM 2218 O O . PRO B 1 166 ? 1.265 51.775 103.909 1.00 67.46 166 PRO B O 1
ATOM 2222 N N . TRP B 1 173 ? 5.103 48.478 101.351 1.00 74.34 173 TRP B N 1
ATOM 2223 C CA . TRP B 1 173 ? 4.517 49.207 100.211 1.00 74.08 173 TRP B CA 1
ATOM 2224 C C . TRP B 1 173 ? 3.368 48.463 99.497 1.00 72.18 173 TRP B C 1
ATOM 2225 O O . TRP B 1 173 ? 3.614 47.460 98.814 1.00 72.20 173 TRP B O 1
ATOM 2236 N N . LYS B 1 174 ? 2.133 48.960 99.631 1.00 69.23 174 LYS B N 1
ATOM 2237 C CA . LYS B 1 174 ? 0.999 48.422 98.838 1.00 70.60 174 LYS B CA 1
ATOM 2238 C C . LYS B 1 174 ? 0.966 48.983 97.360 1.00 66.45 174 LYS B C 1
ATOM 2239 O O . LYS B 1 174 ? 0.744 50.182 97.138 1.00 65.71 174 LYS B O 1
ATOM 2245 N N . GLU B 1 175 ? 1.199 48.102 96.386 1.00 62.09 175 GLU B N 1
ATOM 2246 C CA . GLU B 1 175 ? 1.316 48.466 94.960 1.00 62.55 175 GLU B CA 1
ATOM 2247 C C . GLU B 1 175 ? 0.025 48.255 94.157 1.00 63.07 175 GLU B C 1
ATOM 2248 O O . GLU B 1 175 ? -0.331 47.106 93.815 1.00 63.31 175 GLU B O 1
ATOM 2254 N N . LEU B 1 176 ? -0.667 49.356 93.839 1.00 61.48 176 LEU B N 1
ATOM 2255 C CA . LEU B 1 176 ? -1.886 49.296 93.006 1.00 58.72 176 LEU B CA 1
ATOM 2256 C C . LEU B 1 176 ? -1.628 49.723 91.544 1.00 57.25 176 LEU B C 1
ATOM 2257 O O . LEU B 1 176 ? -1.037 50.773 91.292 1.00 57.87 176 LEU B O 1
ATOM 2262 N N . ALA B 1 177 ? -2.047 48.886 90.595 1.00 56.36 177 ALA B N 1
ATOM 2263 C CA . ALA B 1 177 ? -1.903 49.200 89.161 1.00 56.17 177 ALA B CA 1
ATOM 2264 C C . ALA B 1 177 ? -3.036 50.142 88.694 1.00 55.88 177 ALA B C 1
ATOM 2265 O O . ALA B 1 177 ? -4.226 49.893 88.959 1.00 56.40 177 ALA B O 1
ATOM 2267 N N . ILE B 1 178 ? -2.645 51.250 88.056 1.00 52.59 178 ILE B N 1
ATOM 2268 C CA . ILE B 1 178 ? -3.599 52.130 87.390 1.00 49.46 178 ILE B CA 1
ATOM 2269 C C . ILE B 1 178 ? -4.011 51.482 86.073 1.00 47.18 178 ILE B C 1
ATOM 2270 O O . ILE B 1 178 ? -3.151 51.033 85.317 1.00 45.69 178 ILE B O 1
ATOM 2275 N N . PRO B 1 179 ? -5.322 51.438 85.794 1.00 48.28 179 PRO B N 1
ATOM 2276 C CA . PRO B 1 179 ? -5.789 50.747 84.598 1.00 49.36 179 PRO B CA 1
ATOM 2277 C C . PRO B 1 179 ? -5.368 51.496 83.315 1.00 49.97 179 PRO B C 1
ATOM 2278 O O . PRO B 1 179 ? -5.212 52.725 83.326 1.00 50.54 179 PRO B O 1
ATOM 2282 N N . GLU B 1 180 ? -5.132 50.752 82.248 1.00 48.61 180 GLU B N 1
ATOM 2283 C CA . GLU B 1 180 ? -4.742 51.354 80.986 1.00 53.79 180 GLU B CA 1
ATOM 2284 C C . GLU B 1 180 ? -5.655 50.911 79.816 1.00 56.05 180 GLU B C 1
ATOM 2285 O O . GLU B 1 180 ? -5.349 51.185 78.641 1.00 58.01 180 GLU B O 1
ATOM 2291 N N . GLN B 1 181 ? -6.764 50.235 80.156 1.00 55.45 181 GLN B N 1
ATOM 2292 C CA . GLN B 1 181 ? -7.752 49.803 79.170 1.00 54.64 181 GLN B CA 1
ATOM 2293 C C . GLN B 1 181 ? -9.194 50.066 79.552 1.00 51.80 181 GLN B C 1
ATOM 2294 O O . GLN B 1 181 ? -9.627 49.759 80.648 1.00 46.46 181 GLN B O 1
ATOM 2300 N N . PHE B 1 182 ? -9.947 50.601 78.594 1.00 53.84 182 PHE B N 1
ATOM 2301 C CA . PHE B 1 182 ? -11.322 50.934 78.839 1.00 53.45 182 PHE B CA 1
ATOM 2302 C C . PHE B 1 182 ? -12.289 50.347 77.822 1.00 53.23 182 PHE B C 1
ATOM 2303 O O . PHE B 1 182 ? -11.883 49.920 76.752 1.00 54.80 182 PHE B O 1
ATOM 2311 N N . VAL B 1 183 ? -13.561 50.266 78.187 1.00 50.64 183 VAL B N 1
ATOM 2312 C CA . VAL B 1 183 ? -14.585 49.830 77.254 1.00 49.86 183 VAL B CA 1
ATOM 2313 C C . VAL B 1 183 ? -15.670 50.886 77.119 1.00 48.50 183 VAL B C 1
ATOM 2314 O O . VAL B 1 183 ? -16.136 51.444 78.105 1.00 49.77 183 VAL B O 1
ATOM 2318 N N . THR B 1 184 ? -16.066 51.164 75.886 1.00 50.50 184 THR B N 1
ATOM 2319 C CA . THR B 1 184 ? -17.094 52.155 75.626 1.00 48.03 184 THR B CA 1
ATOM 2320 C C . THR B 1 184 ? -18.217 51.540 74.810 1.00 49.35 184 THR B C 1
ATOM 2321 O O . THR B 1 184 ? -17.991 50.796 73.875 1.00 51.07 184 THR B O 1
ATOM 2325 N N . LYS B 1 185 ? -19.437 51.841 75.190 1.00 54.28 185 LYS B N 1
ATOM 2326 C CA . LYS B 1 185 ? -20.605 51.315 74.501 1.00 56.28 185 LYS B CA 1
ATOM 2327 C C . LYS B 1 185 ? -21.674 52.387 74.510 1.00 58.56 185 LYS B C 1
ATOM 2328 O O . LYS B 1 185 ? -21.773 53.202 75.442 1.00 57.25 185 LYS B O 1
ATOM 2334 N N . TYR B 1 186 ? -22.459 52.392 73.449 1.00 62.95 186 TYR B N 1
ATOM 2335 C CA . TYR B 1 186 ? -23.485 53.381 73.256 1.00 64.82 186 TYR B CA 1
ATOM 2336 C C . TYR B 1 186 ? -24.714 53.083 74.086 1.00 65.40 186 TYR B C 1
ATOM 2337 O O . TYR B 1 186 ? -25.292 51.996 73.994 1.00 63.94 186 TYR B O 1
ATOM 2346 N N . ASN B 1 187 ? -25.094 54.051 74.914 1.00 70.19 187 ASN B N 1
ATOM 2347 C CA . ASN B 1 187 ? -26.403 54.035 75.578 1.00 76.53 187 ASN B CA 1
ATOM 2348 C C . ASN B 1 187 ? -27.453 54.712 74.666 1.00 79.30 187 ASN B C 1
ATOM 2349 O O . ASN B 1 187 ? -27.543 55.953 74.609 1.00 79.20 187 ASN B O 1
ATOM 2354 N N . GLU B 1 188 ? -28.203 53.880 73.934 1.00 81.71 188 GLU B N 1
ATOM 2355 C CA . GLU B 1 188 ? -29.235 54.325 72.988 1.00 84.09 188 GLU B CA 1
ATOM 2356 C C . GLU B 1 188 ? -30.307 55.094 73.734 1.00 83.97 188 GLU B C 1
ATOM 2357 O O . GLU B 1 188 ? -30.633 56.214 73.358 1.00 83.17 188 GLU B O 1
ATOM 2363 N N . SER B 1 189 ? -30.828 54.479 74.805 1.00 84.10 189 SER B N 1
ATOM 2364 C CA . SER B 1 189 ? -31.830 55.082 75.708 1.00 83.77 189 SER B CA 1
ATOM 2365 C C . SER B 1 189 ? -31.386 56.347 76.447 1.00 83.21 189 SER B C 1
ATOM 2366 O O . SER B 1 189 ? -32.076 56.788 77.363 1.00 84.65 189 SER B O 1
ATOM 2369 N N . LYS B 1 190 ? -30.242 56.918 76.062 1.00 82.41 190 LYS B N 1
ATOM 2370 C CA . LYS B 1 190 ? -29.723 58.135 76.695 1.00 79.88 190 LYS B CA 1
ATOM 2371 C C . LYS B 1 190 ? -28.901 58.988 75.735 1.00 77.40 190 LYS B C 1
ATOM 2372 O O . LYS B 1 190 ? -28.482 60.077 76.087 1.00 76.31 190 LYS B O 1
ATOM 2378 N N . GLY B 1 191 ? -28.687 58.487 74.517 1.00 75.86 191 GLY B N 1
ATOM 2379 C CA . GLY B 1 191 ? -27.942 59.205 73.476 1.00 74.68 191 GLY B CA 1
ATOM 2380 C C . GLY B 1 191 ? -26.507 59.634 73.788 1.00 73.94 191 GLY B C 1
ATOM 2381 O O . GLY B 1 191 ? -26.015 60.637 73.243 1.00 74.05 191 GLY B O 1
ATOM 2382 N N . LYS B 1 192 ? -25.827 58.880 74.653 1.00 70.66 192 LYS B N 1
ATOM 2383 C CA . LYS B 1 192 ? -24.422 59.148 74.964 1.00 67.44 192 LYS B CA 1
ATOM 2384 C C . LYS B 1 192 ? -23.625 57.859 75.041 1.00 63.53 192 LYS B C 1
ATOM 2385 O O . LYS B 1 192 ? -24.192 56.784 75.287 1.00 62.48 192 LYS B O 1
ATOM 2389 N N . LEU B 1 193 ? -22.316 57.975 74.805 1.00 59.42 193 LEU B N 1
ATOM 2390 C CA . LEU B 1 193 ? -21.352 56.906 75.120 1.00 55.40 193 LEU B CA 1
ATOM 2391 C C . LEU B 1 193 ? -21.195 56.742 76.620 1.00 55.85 193 LEU B C 1
ATOM 2392 O O . LEU B 1 193 ? -21.213 57.722 77.361 1.00 54.88 193 LEU B O 1
ATOM 2397 N N . GLU B 1 194 ? -21.036 55.501 77.062 1.00 55.21 194 GLU B N 1
ATOM 2398 C CA . GLU B 1 194 ? -20.697 55.224 78.454 1.00 55.38 194 GLU B CA 1
ATOM 2399 C C . GLU B 1 194 ? -19.433 54.399 78.490 1.00 55.80 194 GLU B C 1
ATOM 2400 O O . GLU B 1 194 ? -19.257 53.496 77.658 1.00 56.43 194 GLU B O 1
ATOM 2406 N N . SER B 1 195 ? -18.546 54.705 79.439 1.00 54.48 195 SER B N 1
ATOM 2407 C CA . SER B 1 195 ? -17.258 54.029 79.494 1.00 55.20 195 SER B CA 1
ATOM 2408 C C . SER B 1 195 ? -16.952 53.465 80.873 1.00 55.43 195 SER B C 1
ATOM 2409 O O . SER B 1 195 ? -17.381 54.008 81.881 1.00 53.32 195 SER B O 1
ATOM 2412 N N . MET B 1 196 ? -16.201 52.370 80.900 1.00 55.43 196 MET B N 1
ATOM 2413 C CA . MET B 1 196 ? -15.849 51.685 82.145 1.00 56.38 196 MET B CA 1
ATOM 2414 C C . MET B 1 196 ? -14.442 51.164 82.041 1.00 55.69 196 MET B C 1
ATOM 2415 O O . MET B 1 196 ? -13.989 50.830 80.955 1.00 57.15 196 MET B O 1
ATOM 2420 N N . VAL B 1 197 ? -13.762 51.075 83.178 1.00 54.41 197 VAL B N 1
ATOM 2421 C CA . VAL B 1 197 ? -12.546 50.287 83.263 1.00 54.22 197 VAL B CA 1
ATOM 2422 C C . VAL B 1 197 ? -12.885 48.854 82.846 1.00 56.17 197 VAL B C 1
ATOM 2423 O O . VAL B 1 197 ? -13.911 48.312 83.270 1.00 55.59 197 VAL B O 1
ATOM 2427 N N . SER B 1 198 ? -12.033 48.260 82.011 1.00 58.73 198 SER B N 1
ATOM 2428 C CA . SER B 1 198 ? -12.191 46.872 81.607 1.00 62.66 198 SER B CA 1
ATOM 2429 C C . SER B 1 198 ? -11.623 45.945 82.691 1.00 62.82 198 SER B C 1
ATOM 2430 O O . SER B 1 198 ? -10.446 45.585 82.662 1.00 62.77 198 SER B O 1
#

Organism: Cryptosporidium parvum (strain Iowa II) (NCBI:txid353152)

Foldseek 3Di:
DAFDFDDDQDFDDDPQETEGGDAEQDPAEAEDQDHEQSHEYEYDGYEPHEYEYNYAYAEYEYERYELYEYEYAEHVEEYEYECYENYEYEYQYAYAEYEEELYEQYEYEYHQHHPNHHYHYDNYYNYWYWYADPDGPDTDIDTDADDKDWDQDPVVGGIDIDGD/DAFDFDDDFDFDDDPQETEGGDAEQDPDAAEDPDHEQSHEYEYEGYECHEYEYEYEYAEYEYEHYENYEYEYAEHVAAYEYEHYEQYEYEYNEAYAEYEEYCYENYEYEYDPHHPNHHYHYDNYYNYWYAYVNDTDDDAHDKDWDDDPVVGDIDMDGD

Secondary structure (DSSP, 8-state):
------SS-EEEEETTEEEEE--BS-SS-EEE----TT-EEEEEEEES-EEEE-S-BSEEEEEEEEEEEEEE--BSSEEEEES-EEEEEEESS---EEEEES-EEEEEEPPGGGTT-EEEEES-EEEEEEEE-SSTT-EEEEEPP--EEEEEEGGGTEEEEEE-/--PPPSSS-EEEEETTEEEEE--BS-SS-EEE----TT-EEEEEEEES-EEEE-S-BSEEEEEEEEEEEEEE--BSSEEEEES-EEEEEEESS---EEEEES-EEEEEE--STTTT-EEEEES-EEEEEEE--EEEEPP--EEEEEEGGGTEEEEEE-

Nearest PDB structures (foldseek):
  2b0r-assembly1_A  TM=1.006E+00  e=1.862E-30  Cryptosporidium parvum
  2b0r-assembly1_B  TM=1.003E+00  e=1.025E-24  Cryptosporidium parvum
  1kq5-assembly1_A  TM=9.401E-01  e=2.775E-13  Saccharomyces cerevisiae
  1k8f-assembly2_D  TM=9.632E-01  e=1.790E-12  Homo sapiens
  1k4z-assembly1_A  TM=9.347E-01  e=1.205E-12  Saccharomyces cerevisiae

Radius of gyration: 23.52 Å; Cα contacts (8 Å, |Δi|>4): 973; chains: 2; bounding box: 59×56×62 Å

B-factor: mean 58.5, std 10.68, range [2.0, 95.21]

CATH classification: 2.160.20.70

InterPro domains:
  IPR001837 Adenylate cyclase-associated CAP [PTHR10652] (10-174)
  IPR006599 CARP motif [SM00673] (61-98)
  IPR006599 CARP motif [SM00673] (99-136)
  IPR013912 Adenylate cyclase-associated CAP, C-terminal [PF08603] (23-178)
  IPR016098 Cyclase-associated protein CAP/septum formation inhibitor MinC, C-terminal [G3DSA:2.160.20.70] (16-183)
  IPR017901 C-CAP/cofactor C-like domain [PS51329] (23-159)
  IPR036223 Adenylate cyclase-associated CAP, C-terminal superfamily [SSF69340] (24-183)

Sequence (322 aa):
RQVVTNGSPKVELQKDTYLVENHVNCADPITLSEGSIKNKVSVRCSQNSRIIVEQKVNSIFIENCVGCIFLVNGVISSIEIVNCDDIKLQMTGIVPTISLDKSNKVNIYTSKEGKNVEVYSSKSSEMNLLFPGEEEGDWKELAIPEQFVTKYNESKGKLESMVSRQVVTNGSPKVELQKDTYLVENHVNCADPITLSEGSIKNKVSVRCSQNSRIIVEQKVNSIFIENCVGCIFLVNGVISSIEIVNCDDIKLQMTGIVPTISLDKSNKVNIYTSKEGKNVEVYSSKSSEMNLLFPWKELAIPEQFVTKYNESKGKLESMVS